Protein AF-A0A9W8B0Y1-F1 (afdb_monomer)

Organism: NCBI:txid2761393

pLDDT: mean 85.47, std 10.48, range [33.88, 96.0]

Foldseek 3Di:
DDDPVVVLQQLAPVDRVVSVVVSVVLVVCCVPPPVVCVVVVDPDPCVSVVSSNFSSQLSVLVNVVVVVDPPVCCVPVNVVVVVVVLVVLLVVLVVCAPHVNLVPHNDSVVSSCVVPPDQLPPDVVSVLVVQLVVLLVCDVSRGDPVLNVDPVSSVVVSNCCSPPPPVVVVVLCVDPVSVVVVVPD

Structure (mmCIF, N/CA/C/O backbone):
data_AF-A0A9W8B0Y1-F1
#
_entry.id   AF-A0A9W8B0Y1-F1
#
loop_
_atom_site.group_PDB
_atom_site.id
_atom_site.type_symbol
_atom_site.label_atom_id
_atom_site.label_alt_id
_atom_site.label_comp_id
_atom_site.label_asym_id
_atom_site.label_entity_id
_atom_site.label_seq_id
_atom_site.pdbx_PDB_ins_code
_atom_site.Cartn_x
_atom_site.Cartn_y
_atom_site.Cartn_z
_atom_site.occupancy
_atom_site.B_iso_or_equiv
_atom_site.auth_seq_id
_atom_site.auth_comp_id
_atom_site.auth_asym_id
_atom_site.auth_atom_id
_atom_site.pdbx_PDB_model_num
ATOM 1 N N . MET A 1 1 ? -1.933 18.068 -30.382 1.00 33.88 1 MET A N 1
ATOM 2 C CA . MET A 1 1 ? -2.019 16.656 -30.822 1.00 33.88 1 MET A CA 1
ATOM 3 C C . MET A 1 1 ? -0.832 15.930 -30.208 1.00 33.88 1 MET A C 1
ATOM 5 O O . MET A 1 1 ? 0.282 16.209 -30.615 1.00 33.88 1 MET A O 1
ATOM 9 N N . VAL A 1 2 ? -1.040 15.114 -29.170 1.00 40.62 2 VAL A N 1
ATOM 10 C CA . VAL A 1 2 ? 0.054 14.418 -28.459 1.00 40.62 2 VAL A CA 1
ATOM 11 C C . VAL A 1 2 ? 0.481 13.188 -29.268 1.00 40.62 2 VAL A C 1
ATOM 13 O O . VAL A 1 2 ? -0.381 12.424 -29.717 1.00 40.62 2 VAL A O 1
ATOM 16 N N . ASN A 1 3 ? 1.786 13.040 -29.503 1.00 38.75 3 ASN A N 1
ATOM 17 C CA . ASN A 1 3 ? 2.378 12.041 -30.391 1.00 38.75 3 ASN A CA 1
ATOM 18 C C . ASN A 1 3 ? 2.145 10.610 -29.849 1.00 38.75 3 ASN A C 1
ATOM 20 O O . ASN A 1 3 ? 2.049 10.384 -28.642 1.00 38.75 3 ASN A O 1
ATOM 24 N N . ARG A 1 4 ? 2.033 9.608 -30.733 1.00 44.56 4 ARG A N 1
ATOM 25 C CA . ARG A 1 4 ? 1.817 8.196 -30.346 1.00 44.56 4 ARG A CA 1
ATOM 26 C C . ARG A 1 4 ? 2.964 7.633 -29.493 1.00 44.56 4 ARG A C 1
ATOM 28 O O . ARG A 1 4 ? 2.717 6.697 -28.733 1.00 44.56 4 ARG A O 1
ATOM 35 N N . SER A 1 5 ? 4.162 8.205 -29.598 1.00 48.69 5 SER A N 1
ATOM 36 C CA . SER A 1 5 ? 5.329 7.866 -28.773 1.00 48.69 5 SER A CA 1
ATOM 37 C C . SER A 1 5 ? 5.175 8.349 -27.323 1.00 48.69 5 SER A C 1
ATOM 39 O O . SER A 1 5 ? 5.415 7.566 -26.408 1.00 48.69 5 SER A O 1
ATOM 41 N N . ASP A 1 6 ? 4.628 9.551 -27.100 1.00 52.66 6 ASP A N 1
ATOM 42 C CA . ASP A 1 6 ? 4.402 10.116 -25.755 1.00 52.66 6 ASP A CA 1
ATOM 43 C C . ASP A 1 6 ? 3.374 9.312 -24.954 1.00 52.66 6 ASP A C 1
ATOM 45 O O . ASP A 1 6 ? 3.502 9.119 -23.747 1.00 52.66 6 ASP A O 1
ATOM 49 N N . ARG A 1 7 ? 2.362 8.748 -25.630 1.00 50.53 7 ARG A N 1
ATOM 50 C CA . ARG A 1 7 ? 1.354 7.904 -24.967 1.00 50.53 7 ARG A CA 1
ATOM 51 C C . ARG A 1 7 ? 1.937 6.635 -24.348 1.00 50.53 7 ARG A C 1
ATOM 53 O O . ARG A 1 7 ? 1.326 6.098 -23.426 1.00 50.53 7 ARG A O 1
ATOM 60 N N . ARG A 1 8 ? 3.082 6.141 -24.837 1.00 50.72 8 ARG A N 1
ATOM 61 C CA . ARG A 1 8 ? 3.755 4.963 -24.265 1.00 50.72 8 ARG A CA 1
ATOM 62 C C . ARG A 1 8 ? 4.508 5.284 -22.976 1.00 50.72 8 ARG A C 1
ATOM 64 O O . ARG A 1 8 ? 4.683 4.356 -22.191 1.00 50.72 8 ARG A O 1
ATOM 71 N N . LEU A 1 9 ? 4.822 6.553 -22.722 1.00 58.38 9 LEU A N 1
ATOM 72 C CA . LEU A 1 9 ? 5.501 7.034 -21.514 1.00 58.38 9 LEU A CA 1
ATOM 73 C C . LEU A 1 9 ? 4.530 7.483 -20.411 1.00 58.38 9 LEU A C 1
ATOM 75 O O . LEU A 1 9 ? 4.938 7.708 -19.278 1.00 58.38 9 LEU A O 1
ATOM 79 N N . LEU A 1 10 ? 3.226 7.577 -20.706 1.00 68.44 10 LEU A N 1
ATOM 80 C CA . LEU A 1 10 ? 2.234 7.919 -19.688 1.00 68.44 10 LEU A CA 1
ATOM 81 C C . LEU A 1 10 ? 2.065 6.769 -18.688 1.00 68.44 10 LEU A C 1
ATOM 83 O O . LEU A 1 10 ? 1.455 5.738 -19.011 1.00 68.44 10 LEU A O 1
ATOM 87 N N . LEU A 1 11 ? 2.582 6.982 -17.480 1.00 79.56 11 LEU A N 1
ATOM 88 C CA . LEU A 1 11 ? 2.389 6.151 -16.294 1.00 79.56 11 LEU A CA 1
ATOM 89 C C . LEU A 1 11 ? 0.899 6.026 -15.942 1.00 79.56 11 LEU A C 1
ATOM 91 O O . LEU A 1 11 ? 0.421 4.924 -15.675 1.00 79.56 11 LEU A O 1
ATOM 95 N N . LEU A 1 12 ? 0.153 7.138 -16.003 1.00 83.88 12 LEU A N 1
ATOM 96 C CA . LEU A 1 12 ? -1.272 7.209 -15.648 1.00 83.88 12 LEU A CA 1
ATOM 97 C C . LEU A 1 12 ? -2.103 7.903 -16.747 1.00 83.88 12 LEU A C 1
ATOM 99 O O . LEU A 1 12 ? -2.326 9.115 -16.690 1.00 83.88 12 LEU A O 1
ATOM 103 N N . PRO A 1 13 ? -2.589 7.153 -17.753 1.00 80.94 13 PRO A N 1
ATOM 104 C CA . PRO A 1 13 ? -3.418 7.672 -18.842 1.00 80.94 13 PRO A CA 1
ATOM 105 C C . PRO A 1 13 ? -4.617 8.539 -18.425 1.00 80.94 13 PRO A C 1
ATOM 107 O O . PRO A 1 13 ? -4.966 9.470 -19.150 1.00 80.94 13 PRO A O 1
ATOM 110 N N . SER A 1 14 ? -5.267 8.249 -17.293 1.00 84.12 14 SER A N 1
ATOM 111 C CA . SER A 1 14 ? -6.427 9.010 -16.809 1.00 84.12 14 SER A CA 1
ATOM 112 C C . SER A 1 14 ? -6.060 10.319 -16.115 1.00 84.12 14 SER A C 1
ATOM 114 O O . SER A 1 14 ? -6.938 11.160 -15.937 1.00 84.12 14 SER A O 1
ATOM 116 N N . ARG A 1 15 ? -4.802 10.504 -15.701 1.00 85.50 15 ARG A N 1
ATOM 117 C CA . ARG A 1 15 ? -4.347 11.693 -14.966 1.00 85.50 15 ARG A CA 1
ATOM 118 C C . ARG A 1 15 ? -3.040 12.212 -15.568 1.00 85.50 15 ARG A C 1
ATOM 120 O O . ARG A 1 15 ? -1.976 11.928 -15.023 1.00 85.50 15 ARG A O 1
ATOM 127 N N . PRO A 1 16 ? -3.103 12.983 -16.670 1.00 83.44 16 PRO A N 1
ATOM 128 C CA . PRO A 1 16 ? -1.908 13.394 -17.404 1.00 83.44 16 PRO A CA 1
ATOM 129 C C . PRO A 1 16 ? -0.954 14.248 -16.560 1.00 83.44 16 PRO A C 1
ATOM 131 O O . PRO A 1 16 ? 0.239 13.980 -16.577 1.00 83.44 16 PRO A O 1
ATOM 134 N N . ALA A 1 17 ? -1.469 15.187 -15.758 1.00 84.75 17 ALA A N 1
ATOM 135 C CA . ALA A 1 17 ? -0.638 16.025 -14.886 1.00 84.75 17 ALA A CA 1
ATOM 136 C C . ALA A 1 17 ? 0.138 15.196 -13.846 1.00 84.75 17 ALA A C 1
ATOM 138 O O . ALA A 1 17 ? 1.343 15.350 -13.695 1.00 84.75 17 ALA A O 1
ATOM 139 N N . LEU A 1 18 ? -0.534 14.246 -13.183 1.00 86.69 18 LEU A N 1
ATOM 140 C CA . LEU A 1 18 ? 0.121 13.342 -12.233 1.00 86.69 18 LEU A CA 1
ATOM 141 C C . LEU A 1 18 ? 1.106 12.400 -12.936 1.00 86.69 18 LEU A C 1
ATOM 143 O O . LEU A 1 18 ? 2.170 12.106 -12.404 1.00 86.69 18 LEU A O 1
ATOM 147 N N . SER A 1 19 ? 0.758 11.925 -14.134 1.00 88.00 19 SE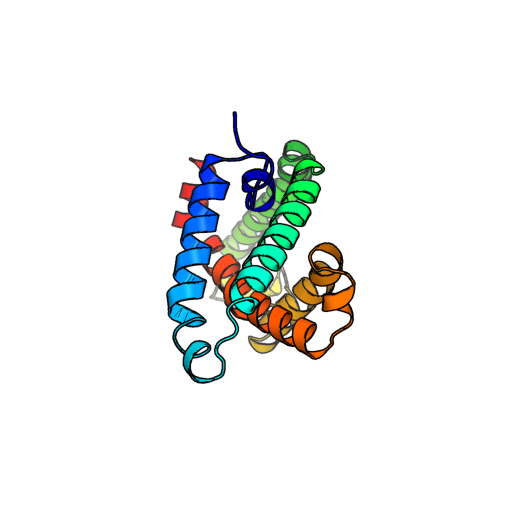R A N 1
ATOM 148 C CA . SER A 1 19 ? 1.638 11.076 -14.934 1.00 88.00 19 SER A CA 1
ATOM 149 C C . SER A 1 19 ? 2.941 11.781 -15.298 1.00 88.00 19 SER A C 1
ATOM 151 O O . SER A 1 19 ? 3.973 11.121 -15.341 1.00 88.00 19 SER A O 1
ATOM 153 N N . GLU A 1 20 ? 2.893 13.081 -15.580 1.00 86.44 20 GLU A N 1
ATOM 154 C CA . GLU A 1 20 ? 4.075 13.888 -15.877 1.00 86.44 20 GLU A CA 1
ATOM 155 C C . GLU A 1 20 ? 4.954 14.053 -14.634 1.00 86.44 20 GLU A C 1
ATOM 157 O O . GLU A 1 20 ? 6.146 13.764 -14.691 1.00 86.44 20 GLU A O 1
ATOM 162 N N . SER A 1 21 ? 4.366 14.411 -13.487 1.00 88.19 21 SER A N 1
ATOM 163 C CA . SER A 1 21 ? 5.116 14.525 -12.229 1.00 88.19 21 SER A CA 1
ATOM 164 C C . SER A 1 21 ? 5.775 13.203 -11.825 1.00 88.19 21 SER A C 1
ATOM 166 O O . SER A 1 21 ? 6.938 13.185 -11.434 1.00 88.19 21 SER A O 1
ATOM 168 N N . LEU A 1 22 ? 5.063 12.080 -11.954 1.00 87.31 22 LEU A N 1
ATOM 169 C CA . LEU A 1 22 ? 5.622 10.762 -11.650 1.00 87.31 22 LEU A CA 1
ATOM 170 C C . LEU A 1 22 ? 6.733 10.359 -12.629 1.00 87.31 22 LEU A C 1
ATOM 172 O O . LEU A 1 22 ? 7.696 9.721 -12.211 1.00 87.31 22 LEU A O 1
ATOM 176 N N . ALA A 1 23 ? 6.620 10.729 -13.909 1.00 87.62 23 ALA A N 1
ATOM 177 C CA . ALA A 1 23 ? 7.667 10.467 -14.892 1.00 87.62 23 ALA A CA 1
ATOM 178 C C . ALA A 1 23 ? 8.940 11.254 -14.554 1.00 87.62 23 ALA A C 1
ATOM 180 O O . ALA A 1 23 ? 10.011 10.661 -14.521 1.00 87.62 23 ALA A O 1
ATOM 181 N N . GLN A 1 24 ? 8.809 12.530 -14.178 1.00 88.50 24 GLN A N 1
ATOM 182 C CA . GLN A 1 24 ? 9.940 13.350 -13.729 1.00 88.50 24 GLN A CA 1
ATOM 183 C C . GLN A 1 24 ? 10.615 12.768 -12.481 1.00 88.50 24 GLN A C 1
ATOM 185 O O . GLN A 1 24 ? 11.839 12.733 -12.398 1.00 88.50 24 GLN A O 1
ATOM 190 N N . VAL A 1 25 ? 9.837 12.277 -11.510 1.00 89.31 25 VAL A N 1
ATOM 191 C CA . VAL A 1 25 ? 10.400 11.597 -10.332 1.00 89.31 25 VAL A CA 1
ATOM 192 C C . VAL A 1 25 ? 11.165 10.340 -10.746 1.00 89.31 25 VAL A C 1
ATOM 194 O O . VAL A 1 25 ? 12.263 10.107 -10.246 1.00 89.31 25 VAL A O 1
ATOM 197 N N . LEU A 1 26 ? 10.622 9.546 -11.671 1.00 88.38 26 LEU A N 1
ATOM 198 C CA . LEU A 1 26 ? 11.290 8.344 -12.163 1.00 88.38 26 LEU A CA 1
ATOM 199 C C . LEU A 1 26 ? 12.581 8.668 -12.931 1.00 88.38 26 LEU A C 1
ATOM 201 O O . LEU A 1 26 ? 13.582 7.980 -12.730 1.00 88.38 26 LEU A O 1
ATOM 205 N N . ASP A 1 27 ? 12.586 9.734 -13.733 1.00 88.25 27 ASP A N 1
ATOM 206 C CA . ASP A 1 27 ? 13.783 10.232 -14.422 1.00 88.25 27 ASP A CA 1
ATOM 207 C C . ASP A 1 27 ? 14.869 10.629 -13.408 1.00 88.25 27 ASP A C 1
ATOM 209 O O . ASP A 1 27 ? 16.031 10.246 -13.552 1.00 88.25 27 ASP A O 1
ATOM 213 N N . LEU A 1 28 ? 14.495 11.358 -12.347 1.00 89.25 28 LEU A N 1
ATOM 214 C CA . LEU A 1 28 ? 15.419 11.767 -11.283 1.00 89.25 28 LEU A CA 1
ATOM 215 C C . LEU A 1 28 ? 15.991 10.558 -10.534 1.00 89.25 28 LEU A C 1
ATOM 217 O O . LEU A 1 28 ? 17.201 10.479 -10.332 1.00 89.25 28 LEU A O 1
ATOM 221 N N . VA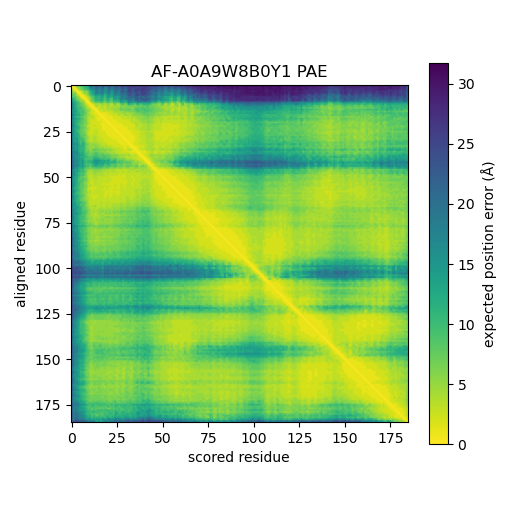L A 1 29 ? 15.143 9.592 -10.171 1.00 87.38 29 VAL A N 1
ATOM 222 C CA . VAL A 1 29 ? 15.579 8.358 -9.501 1.00 87.38 29 VAL A CA 1
ATOM 223 C C . VAL A 1 29 ? 16.531 7.560 -10.394 1.00 87.38 29 VAL A C 1
ATOM 225 O O . VAL A 1 29 ? 17.575 7.111 -9.927 1.00 87.38 29 VAL A O 1
ATOM 228 N N . THR A 1 30 ? 16.212 7.406 -11.678 1.00 86.44 30 THR A N 1
ATOM 229 C CA . THR A 1 30 ? 17.061 6.666 -12.625 1.00 86.44 30 THR A CA 1
ATOM 230 C C . THR A 1 30 ? 18.404 7.372 -12.823 1.00 86.44 30 THR A C 1
ATOM 232 O O . THR A 1 30 ? 19.458 6.735 -12.777 1.00 86.44 30 THR A O 1
ATOM 235 N N . ARG A 1 31 ? 18.403 8.704 -12.937 1.00 87.12 31 ARG A N 1
ATOM 236 C CA . ARG A 1 31 ? 19.634 9.498 -13.025 1.00 87.12 31 ARG A CA 1
ATOM 237 C C . ARG A 1 31 ? 20.518 9.326 -11.788 1.00 87.12 31 ARG A C 1
ATOM 239 O O . ARG A 1 31 ? 21.711 9.078 -11.928 1.00 87.12 31 ARG A O 1
ATOM 246 N N . ASP A 1 32 ? 19.949 9.452 -10.593 1.00 86.88 32 ASP A N 1
ATOM 247 C CA . ASP A 1 32 ? 20.744 9.529 -9.363 1.00 86.88 32 ASP A CA 1
ATOM 248 C C . ASP A 1 32 ? 21.163 8.137 -8.852 1.00 86.88 32 ASP A C 1
ATOM 250 O O . ASP A 1 32 ? 22.275 7.966 -8.346 1.00 86.88 32 ASP A O 1
ATOM 254 N N . PHE A 1 33 ? 20.316 7.117 -9.031 1.00 86.69 33 PHE A N 1
ATOM 255 C CA . PHE A 1 33 ? 20.522 5.780 -8.457 1.00 86.69 33 PHE A CA 1
ATOM 256 C C . PHE A 1 33 ? 20.839 4.678 -9.467 1.00 86.69 33 PHE A C 1
ATOM 258 O O . PHE A 1 33 ? 21.170 3.576 -9.034 1.00 86.69 33 PHE A O 1
ATOM 265 N N . VAL A 1 34 ? 20.727 4.922 -10.775 1.00 86.38 34 VAL A N 1
ATOM 266 C CA . VAL A 1 34 ? 21.065 3.927 -11.811 1.00 86.38 34 VAL A CA 1
ATOM 267 C C . VAL A 1 34 ? 22.250 4.402 -12.634 1.00 86.38 34 VAL A C 1
ATOM 269 O O . VAL A 1 34 ? 23.273 3.721 -12.683 1.00 86.38 34 VAL A O 1
ATOM 272 N N . HIS A 1 35 ? 22.165 5.593 -13.230 1.00 85.44 35 HIS A N 1
ATOM 273 C CA . HIS A 1 35 ? 23.244 6.097 -14.087 1.00 85.44 35 HIS A CA 1
ATOM 274 C C . HIS A 1 35 ? 24.562 6.302 -13.333 1.00 85.44 35 HIS A C 1
ATOM 276 O O . HIS A 1 35 ? 25.620 6.178 -13.940 1.00 85.44 35 HIS A O 1
ATOM 282 N N . SER A 1 36 ? 24.503 6.557 -12.021 1.00 85.38 36 SER A N 1
ATOM 283 C CA . SER A 1 36 ? 25.673 6.768 -11.161 1.00 85.38 36 SER A CA 1
ATOM 284 C C . SER A 1 36 ? 26.629 5.577 -11.064 1.00 85.38 36 SER A C 1
ATOM 286 O O . SER A 1 36 ? 27.775 5.780 -10.684 1.00 85.38 36 SER A O 1
ATOM 288 N N . TRP A 1 37 ? 26.188 4.361 -11.399 1.00 86.25 37 TRP A N 1
ATOM 289 C CA . TRP A 1 37 ? 27.039 3.163 -11.418 1.00 86.25 37 TRP A CA 1
ATOM 290 C C . TRP A 1 37 ? 26.934 2.368 -12.723 1.00 86.25 37 TRP A C 1
ATOM 292 O O . TRP A 1 37 ? 27.845 1.617 -13.060 1.00 86.25 37 TRP A O 1
ATOM 302 N N . TYR A 1 38 ? 25.832 2.496 -13.466 1.00 85.06 38 TYR A N 1
ATOM 303 C CA . TYR A 1 38 ? 25.600 1.699 -14.670 1.00 85.06 38 TYR A CA 1
ATOM 304 C C . TYR A 1 38 ? 26.518 2.108 -15.831 1.00 85.06 38 TYR A C 1
ATOM 306 O O . TYR A 1 38 ? 27.050 1.236 -16.516 1.00 85.06 38 TYR A O 1
ATOM 314 N N . HIS A 1 39 ? 26.790 3.410 -15.981 1.00 82.06 39 HIS A N 1
ATOM 315 C CA . HIS A 1 39 ? 27.733 3.922 -16.984 1.00 82.06 39 HIS A CA 1
ATOM 316 C C . HIS A 1 39 ? 29.167 3.416 -16.781 1.00 82.06 39 HIS A C 1
ATOM 318 O O . HIS A 1 39 ? 29.906 3.278 -17.749 1.00 82.06 39 HIS A O 1
ATOM 324 N N . ASP A 1 40 ? 29.557 3.114 -15.540 1.00 86.19 40 ASP A N 1
ATOM 325 C CA . ASP A 1 40 ? 30.891 2.582 -15.242 1.00 86.19 40 ASP A CA 1
ATOM 326 C C . ASP A 1 40 ? 31.025 1.098 -15.632 1.00 86.19 40 ASP A C 1
ATOM 328 O O . ASP A 1 40 ? 32.137 0.581 -15.752 1.00 86.19 40 ASP A O 1
ATOM 332 N N . LEU A 1 41 ? 29.902 0.394 -15.816 1.00 86.62 41 LEU A N 1
ATOM 333 C CA . LEU A 1 41 ? 29.868 -1.029 -16.160 1.00 86.62 41 LEU A CA 1
ATOM 334 C C . LEU A 1 41 ? 29.706 -1.273 -17.662 1.00 86.62 41 LEU A C 1
ATOM 336 O O . LEU A 1 41 ? 30.232 -2.265 -18.173 1.00 86.62 41 LEU A O 1
ATOM 340 N N . THR A 1 42 ? 28.933 -0.438 -18.359 1.00 86.25 42 THR A N 1
ATOM 341 C CA . THR A 1 42 ? 28.612 -0.642 -19.775 1.00 86.25 42 THR A CA 1
ATOM 342 C C . THR A 1 42 ? 28.225 0.658 -20.487 1.00 86.25 42 THR A C 1
ATOM 344 O O . THR A 1 42 ? 27.685 1.575 -19.876 1.00 86.25 42 THR A O 1
ATOM 347 N N . ASP A 1 43 ? 28.465 0.699 -21.802 1.00 79.69 43 ASP A N 1
ATOM 348 C CA . ASP A 1 43 ? 28.024 1.777 -22.701 1.00 79.69 43 ASP A CA 1
ATOM 349 C C . ASP A 1 43 ? 26.563 1.608 -23.160 1.00 79.69 43 ASP A C 1
ATOM 351 O O . ASP A 1 43 ? 26.038 2.447 -23.892 1.00 79.69 43 ASP A O 1
ATOM 355 N N . ASP A 1 44 ? 25.901 0.515 -22.767 1.00 80.88 44 ASP A N 1
ATOM 356 C CA . ASP A 1 44 ? 24.473 0.324 -23.006 1.00 80.88 44 ASP A CA 1
ATOM 357 C C . ASP A 1 44 ? 23.656 1.358 -22.206 1.00 80.88 44 ASP A C 1
ATOM 359 O O . ASP A 1 44 ? 23.996 1.721 -21.079 1.00 80.88 44 ASP A O 1
ATOM 363 N N . HIS A 1 45 ? 22.584 1.879 -22.798 1.00 73.56 45 HIS A N 1
ATOM 364 C CA . HIS A 1 45 ? 21.672 2.848 -22.178 1.00 73.56 45 HIS A CA 1
ATOM 365 C C . HIS A 1 45 ? 20.233 2.318 -22.108 1.00 73.56 45 HIS A C 1
ATOM 367 O O . HIS A 1 45 ? 19.332 3.019 -21.636 1.00 73.56 45 HIS A O 1
ATOM 373 N N . ASP A 1 46 ? 20.000 1.079 -22.543 1.00 81.62 46 ASP A N 1
ATOM 374 C CA . ASP A 1 46 ? 18.657 0.518 -22.655 1.00 81.62 46 ASP A CA 1
ATOM 375 C C . ASP A 1 46 ? 18.064 0.116 -21.300 1.00 81.62 46 ASP A C 1
ATOM 377 O O . ASP A 1 46 ? 16.844 0.159 -21.132 1.00 81.62 46 ASP A O 1
ATOM 381 N N . PH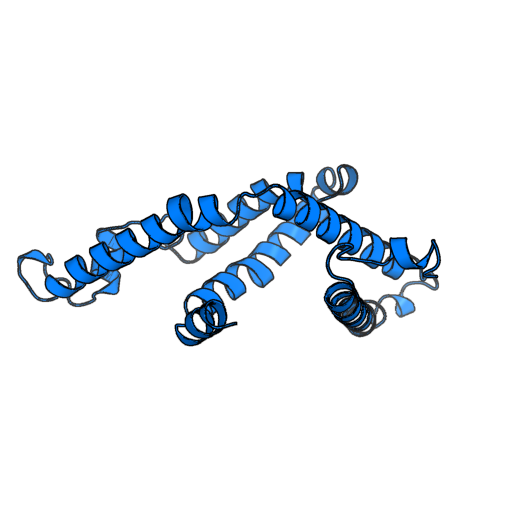E A 1 47 ? 18.890 -0.159 -20.288 1.00 81.25 47 PHE A N 1
ATOM 382 C CA . PHE A 1 47 ? 18.405 -0.536 -18.956 1.00 81.25 47 PHE A CA 1
ATOM 383 C C . PHE A 1 47 ? 17.503 0.529 -18.311 1.00 81.25 47 PHE A C 1
ATOM 385 O O . PHE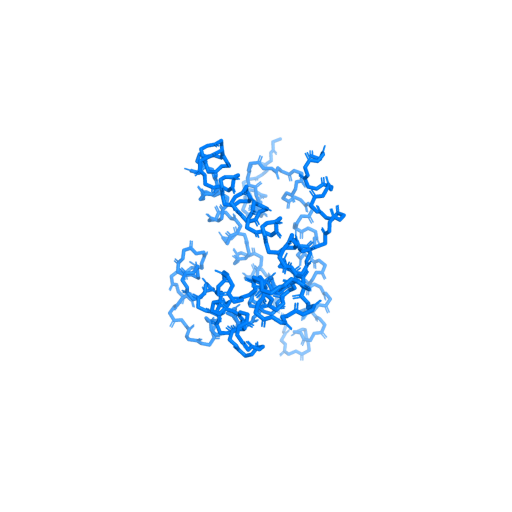 A 1 47 ? 16.476 0.205 -17.711 1.00 81.25 47 PHE A O 1
ATOM 392 N N . ALA A 1 48 ? 17.823 1.815 -18.483 1.00 81.06 48 ALA A N 1
ATOM 393 C CA . ALA A 1 48 ? 16.967 2.905 -18.014 1.00 81.06 48 ALA A CA 1
ATOM 394 C C . ALA A 1 48 ? 15.588 2.873 -18.701 1.00 81.06 48 ALA A C 1
ATOM 396 O O . ALA A 1 48 ? 14.549 2.993 -18.045 1.00 81.06 48 ALA A O 1
ATOM 397 N N . ASN A 1 49 ? 15.559 2.624 -20.013 1.00 82.00 49 ASN A N 1
ATOM 398 C CA . ASN A 1 49 ? 14.314 2.497 -20.771 1.00 82.00 49 ASN A CA 1
ATOM 399 C C . ASN A 1 49 ? 13.484 1.290 -20.304 1.00 82.00 49 ASN A C 1
ATOM 401 O O . ASN A 1 49 ? 12.253 1.381 -20.221 1.00 82.00 49 ASN A O 1
ATOM 405 N N . GLU A 1 50 ? 14.134 0.178 -19.955 1.00 83.31 50 GLU A N 1
ATOM 406 C CA . GLU A 1 50 ? 13.470 -1.005 -19.401 1.00 83.31 50 GLU A CA 1
ATOM 407 C C . GLU A 1 50 ? 12.820 -0.720 -18.041 1.00 83.31 50 GLU A C 1
ATOM 409 O O . GLU A 1 50 ? 11.663 -1.099 -17.827 1.00 83.31 50 GLU A O 1
ATOM 414 N N . ILE A 1 51 ? 13.497 0.022 -17.155 1.00 83.81 51 ILE A N 1
ATOM 415 C CA . ILE A 1 51 ? 12.924 0.471 -15.874 1.00 83.81 51 ILE A CA 1
ATOM 416 C C . ILE A 1 51 ? 11.666 1.313 -16.123 1.00 83.81 51 ILE A C 1
ATOM 418 O O . ILE A 1 51 ? 10.608 1.042 -15.543 1.00 83.81 51 ILE A O 1
ATOM 422 N N . HIS A 1 52 ? 11.739 2.291 -17.029 1.00 84.19 52 HIS A N 1
ATOM 423 C CA . HIS A 1 52 ? 10.592 3.129 -17.386 1.00 84.19 52 HIS A CA 1
ATOM 424 C C . HIS A 1 52 ? 9.418 2.316 -17.936 1.00 84.19 52 HIS A C 1
ATOM 426 O O . HIS A 1 52 ? 8.259 2.552 -17.564 1.00 84.19 52 HIS A O 1
ATOM 432 N N . ALA A 1 53 ? 9.693 1.334 -18.794 1.00 83.38 53 ALA A N 1
ATOM 433 C CA . ALA A 1 53 ? 8.672 0.456 -19.349 1.00 83.38 53 ALA A CA 1
ATOM 434 C C . ALA A 1 53 ? 8.020 -0.420 -18.264 1.00 83.38 53 ALA A C 1
ATOM 436 O O . ALA A 1 53 ? 6.788 -0.543 -18.236 1.00 83.38 53 ALA A O 1
ATOM 437 N N . ALA A 1 54 ? 8.817 -0.975 -17.348 1.00 84.19 54 ALA A N 1
ATOM 438 C CA . ALA A 1 54 ? 8.342 -1.803 -16.244 1.00 84.19 54 ALA A CA 1
ATOM 439 C C . ALA A 1 54 ? 7.454 -1.007 -15.273 1.00 84.19 54 ALA A C 1
ATOM 441 O O . ALA A 1 54 ? 6.331 -1.427 -14.975 1.00 84.19 54 ALA A O 1
ATOM 442 N N . VAL A 1 55 ? 7.894 0.181 -14.844 1.00 85.69 55 VAL A N 1
ATOM 443 C CA . VAL A 1 55 ? 7.103 1.051 -13.954 1.00 85.69 55 VAL A CA 1
ATOM 444 C C . VAL A 1 55 ? 5.820 1.508 -14.649 1.00 85.69 55 VAL A C 1
ATOM 446 O O . VAL A 1 55 ? 4.736 1.408 -14.072 1.00 85.69 55 VAL A O 1
ATOM 449 N N . SER A 1 56 ? 5.896 1.899 -15.925 1.00 86.69 56 SER A N 1
ATOM 450 C CA . SER A 1 56 ? 4.711 2.239 -16.728 1.00 86.69 56 SER A CA 1
ATOM 451 C C . SER A 1 56 ? 3.704 1.098 -16.794 1.00 86.69 56 SER A C 1
ATOM 453 O O . SER A 1 56 ? 2.494 1.320 -16.692 1.00 86.69 56 SER A O 1
ATOM 455 N N . HIS A 1 57 ? 4.180 -0.134 -16.967 1.00 86.75 57 HIS A N 1
ATOM 456 C CA . HIS A 1 57 ? 3.321 -1.309 -16.984 1.00 86.75 57 HIS A CA 1
ATOM 457 C C . HIS A 1 57 ? 2.603 -1.496 -15.643 1.00 86.75 57 HIS A C 1
ATOM 459 O O . HIS A 1 57 ? 1.376 -1.637 -15.614 1.00 86.75 57 HIS A O 1
ATOM 465 N N . VAL A 1 58 ? 3.357 -1.442 -14.545 1.00 87.31 58 VAL A N 1
ATOM 466 C CA . VAL A 1 58 ? 2.838 -1.555 -13.178 1.00 87.31 58 VAL A CA 1
ATOM 467 C C . VAL A 1 58 ? 1.783 -0.480 -12.903 1.00 87.31 58 VAL A C 1
ATOM 469 O O . VAL A 1 58 ? 0.656 -0.816 -12.525 1.00 87.31 58 VAL A O 1
ATOM 472 N N . CYS A 1 59 ? 2.089 0.793 -13.174 1.00 88.75 59 CYS A N 1
ATOM 473 C CA . CYS A 1 59 ? 1.161 1.908 -12.975 1.00 88.75 59 CYS A CA 1
ATOM 474 C C . CYS A 1 59 ? -0.137 1.722 -13.768 1.00 88.75 59 CYS A C 1
ATOM 476 O O . CYS A 1 59 ? -1.224 1.865 -13.209 1.00 88.75 59 CYS A O 1
ATOM 478 N N . ARG A 1 60 ? -0.058 1.309 -15.039 1.00 87.75 60 ARG A N 1
ATOM 479 C CA . ARG A 1 60 ? -1.252 1.056 -15.866 1.00 87.75 60 ARG A CA 1
ATOM 480 C C . ARG A 1 60 ? -2.094 -0.102 -15.354 1.00 87.75 60 ARG A C 1
ATOM 482 O O . ARG A 1 60 ? -3.324 -0.030 -15.411 1.00 87.75 60 ARG A O 1
ATOM 489 N N . ARG A 1 61 ? -1.469 -1.176 -14.862 1.00 88.94 61 ARG A N 1
ATOM 490 C CA . ARG A 1 61 ? -2.204 -2.308 -14.275 1.00 88.94 61 ARG A CA 1
ATOM 491 C C . ARG A 1 61 ? -2.903 -1.908 -12.986 1.00 88.94 61 ARG A C 1
ATOM 493 O O . ARG A 1 61 ? -4.069 -2.263 -12.809 1.00 88.94 61 ARG A O 1
ATOM 500 N N . LEU A 1 62 ? -2.230 -1.145 -12.128 1.00 89.06 62 LEU A N 1
ATOM 501 C CA . LEU A 1 62 ? -2.827 -0.597 -10.913 1.00 89.06 62 LEU A CA 1
ATOM 502 C C . LEU A 1 62 ? -3.984 0.347 -11.245 1.00 89.06 62 LEU A C 1
ATOM 504 O O . LEU A 1 62 ? -5.074 0.176 -10.712 1.00 89.06 62 LEU A O 1
ATOM 508 N N . GLU A 1 63 ? -3.801 1.258 -12.196 1.00 89.69 63 GLU A N 1
ATOM 509 C CA . GLU A 1 63 ? -4.835 2.197 -12.635 1.00 89.69 63 GLU A CA 1
ATOM 510 C C . GLU A 1 63 ? -6.049 1.475 -13.248 1.00 89.69 63 GLU A C 1
ATOM 512 O O . GLU A 1 63 ? -7.201 1.790 -12.946 1.00 89.69 63 GLU A O 1
ATOM 517 N N . ALA A 1 64 ? -5.824 0.460 -14.087 1.00 89.69 64 ALA A N 1
ATOM 518 C CA . ALA A 1 64 ? -6.899 -0.352 -14.652 1.00 89.69 64 ALA A CA 1
ATOM 519 C C . ALA A 1 64 ? -7.688 -1.114 -13.581 1.00 89.69 64 ALA A C 1
ATOM 521 O O . ALA A 1 64 ? -8.900 -1.268 -13.729 1.00 89.69 64 ALA A O 1
ATOM 522 N N . ARG A 1 65 ? -7.029 -1.576 -12.512 1.00 89.75 65 ARG A N 1
ATOM 523 C CA . ARG A 1 65 ? -7.699 -2.211 -11.370 1.00 89.75 65 ARG A CA 1
ATOM 524 C C . ARG A 1 65 ? -8.455 -1.185 -10.533 1.00 89.75 65 ARG A C 1
ATOM 526 O O . ARG A 1 65 ? -9.631 -1.397 -10.276 1.00 89.75 65 ARG A O 1
ATOM 533 N N . ALA A 1 66 ? -7.821 -0.066 -10.198 1.00 89.62 66 ALA A N 1
ATOM 534 C CA . ALA A 1 66 ? -8.412 1.033 -9.438 1.00 89.62 66 ALA A CA 1
ATOM 535 C C . ALA A 1 66 ? -9.700 1.565 -10.085 1.00 89.62 66 ALA A C 1
ATOM 537 O O . ALA A 1 66 ? -10.678 1.828 -9.394 1.00 89.62 66 ALA A O 1
ATOM 538 N N . ARG A 1 67 ? -9.747 1.658 -11.420 1.00 90.06 67 ARG A N 1
ATOM 539 C CA . ARG A 1 67 ? -10.956 2.074 -12.156 1.00 90.06 67 ARG A CA 1
ATOM 540 C C . ARG A 1 67 ? -12.112 1.073 -12.106 1.00 90.06 67 ARG A C 1
ATOM 542 O O . ARG A 1 67 ? -13.231 1.449 -12.426 1.00 90.06 67 ARG A O 1
ATOM 549 N N . ARG A 1 68 ? -11.852 -0.194 -11.777 1.00 92.25 68 ARG A N 1
ATOM 550 C CA . ARG A 1 68 ? -12.887 -1.239 -11.662 1.00 92.25 68 ARG A CA 1
ATOM 551 C C . ARG A 1 68 ? -13.462 -1.345 -10.252 1.00 92.25 68 ARG A C 1
ATOM 553 O O . ARG A 1 68 ? -14.401 -2.106 -10.058 1.00 92.25 68 ARG A O 1
ATOM 560 N N . ILE A 1 69 ? -12.869 -0.648 -9.285 1.00 93.31 69 ILE A N 1
ATOM 561 C CA . ILE A 1 69 ? -13.328 -0.637 -7.900 1.00 93.31 69 ILE A CA 1
ATOM 562 C C . ILE A 1 69 ? -14.486 0.354 -7.791 1.00 93.31 69 ILE A C 1
ATOM 564 O O . ILE A 1 69 ? -14.368 1.502 -8.222 1.00 93.31 69 ILE A O 1
ATOM 568 N N . ASP A 1 70 ? -15.590 -0.096 -7.200 1.00 94.94 70 ASP A N 1
ATOM 569 C CA . ASP A 1 70 ? -16.646 0.789 -6.719 1.00 94.94 70 ASP A CA 1
ATOM 570 C C . ASP A 1 70 ? -16.152 1.462 -5.432 1.00 94.94 70 ASP A C 1
ATOM 572 O O . ASP A 1 70 ? -16.155 0.874 -4.350 1.00 94.94 70 ASP A O 1
ATOM 576 N N . TRP A 1 71 ? -15.610 2.671 -5.582 1.00 93.12 71 TRP A N 1
ATOM 577 C CA . TRP A 1 71 ? -15.018 3.422 -4.476 1.00 93.12 71 TRP A CA 1
ATOM 578 C C . TRP A 1 71 ? -16.036 3.785 -3.390 1.00 93.12 71 TRP A C 1
ATOM 580 O O . TRP A 1 71 ? -15.713 3.569 -2.221 1.00 93.12 71 TRP A O 1
ATOM 590 N N . PRO A 1 72 ? -17.243 4.294 -3.721 1.00 94.12 72 PRO A N 1
ATOM 591 C CA . PRO A 1 72 ? -18.301 4.469 -2.734 1.00 94.12 72 PRO A CA 1
ATOM 592 C C . PRO A 1 72 ? -18.601 3.193 -1.946 1.00 94.12 72 PRO A C 1
ATOM 594 O O . PRO A 1 72 ? -18.598 3.238 -0.717 1.00 94.12 72 PRO A O 1
ATOM 597 N N . ASP A 1 73 ? -18.809 2.058 -2.617 1.00 95.81 73 ASP A N 1
ATOM 598 C CA . ASP A 1 73 ? -19.136 0.808 -1.922 1.00 95.81 73 ASP A CA 1
ATOM 599 C C . ASP A 1 73 ? -17.999 0.342 -1.001 1.00 95.81 73 ASP A C 1
ATOM 601 O O . ASP A 1 73 ? -18.215 0.084 0.187 1.00 95.81 73 ASP A O 1
ATOM 605 N N . LEU A 1 74 ? -16.763 0.340 -1.510 1.00 94.38 74 LEU A N 1
ATOM 606 C CA . LEU A 1 74 ? -15.579 -0.004 -0.723 1.00 94.38 74 LEU A CA 1
ATOM 607 C C . LEU A 1 74 ? -15.439 0.896 0.512 1.00 94.38 74 LEU A C 1
ATOM 609 O O . LEU A 1 74 ? -15.100 0.411 1.592 1.00 94.38 74 LEU A O 1
ATOM 613 N N . LEU A 1 75 ? -15.690 2.199 0.372 1.00 92.69 75 LEU A N 1
ATOM 614 C CA . LEU A 1 75 ? -15.553 3.152 1.467 1.00 92.69 75 LEU A CA 1
ATOM 615 C C . LEU A 1 75 ? -16.665 2.975 2.508 1.00 92.69 75 LEU A C 1
ATOM 617 O O . LEU A 1 75 ? -16.371 2.824 3.694 1.00 92.69 75 LEU A O 1
ATOM 621 N N . PHE A 1 76 ? -17.929 2.976 2.078 1.00 94.38 76 PHE A N 1
ATOM 622 C CA . PHE A 1 76 ? -19.081 2.986 2.982 1.00 94.38 76 PHE A CA 1
ATOM 623 C C . PHE A 1 76 ? -19.400 1.620 3.589 1.00 94.38 76 PHE A C 1
ATOM 625 O O . PHE A 1 76 ? -19.793 1.566 4.755 1.00 94.38 76 PHE A O 1
ATOM 632 N N . HIS A 1 77 ? -19.209 0.531 2.845 1.00 95.50 77 HIS A N 1
ATOM 633 C CA . HIS A 1 77 ? -19.520 -0.823 3.314 1.00 95.50 77 HIS A CA 1
ATOM 634 C C . HIS A 1 77 ? -18.276 -1.638 3.691 1.00 95.50 77 HIS A C 1
ATOM 636 O O . HIS A 1 77 ? -18.404 -2.632 4.403 1.00 95.50 77 HIS A O 1
ATOM 642 N N . GLY A 1 78 ? -17.079 -1.218 3.268 1.00 93.94 78 GLY A N 1
ATOM 643 C CA . GLY A 1 78 ? -15.815 -1.865 3.626 1.00 93.94 78 GLY A CA 1
ATOM 644 C C . GLY A 1 78 ? -15.046 -1.121 4.717 1.00 93.94 78 GLY A C 1
ATOM 645 O O . GLY A 1 78 ? -14.944 -1.590 5.848 1.00 93.94 78 GLY A O 1
ATOM 646 N N . VAL A 1 79 ? -14.490 0.045 4.381 1.00 91.94 79 VAL A N 1
ATOM 647 C CA . VAL A 1 79 ? -13.514 0.755 5.227 1.00 91.94 79 VAL A CA 1
ATOM 648 C C . VAL A 1 79 ? -14.162 1.390 6.460 1.00 91.94 79 VAL A C 1
ATOM 650 O O . VAL A 1 79 ? -13.723 1.138 7.582 1.00 91.94 79 VAL A O 1
ATOM 653 N N . LEU A 1 80 ? -15.215 2.195 6.285 1.00 92.75 80 LEU A N 1
ATOM 654 C CA . LEU A 1 80 ? -15.841 2.931 7.391 1.00 92.75 80 LEU A CA 1
ATOM 655 C C . LEU A 1 80 ? -16.402 2.024 8.500 1.00 92.75 80 LEU A C 1
ATOM 657 O O . LEU A 1 80 ? -16.217 2.363 9.671 1.00 92.75 80 LEU A O 1
ATOM 661 N N . PRO A 1 81 ? -17.040 0.874 8.206 1.00 96.00 81 PRO A N 1
ATOM 662 C CA . PRO A 1 81 ? -17.473 -0.056 9.245 1.00 96.00 81 PRO A CA 1
ATOM 663 C C . PRO A 1 81 ? -16.311 -0.609 10.074 1.00 96.00 81 PRO A C 1
ATOM 665 O O . PRO A 1 81 ? -16.436 -0.691 11.294 1.00 96.00 81 PRO A O 1
ATOM 668 N N . VAL A 1 82 ? -15.178 -0.931 9.439 1.00 93.69 82 VAL A N 1
ATOM 669 C CA . VAL A 1 82 ? -13.975 -1.420 10.134 1.00 93.69 82 VAL A CA 1
ATOM 670 C C . VAL A 1 82 ? -13.391 -0.331 11.032 1.00 93.69 82 VAL A C 1
ATOM 672 O O . VAL A 1 82 ? -13.124 -0.591 12.202 1.00 93.69 82 VAL A O 1
ATOM 675 N N . VAL A 1 83 ? -13.263 0.902 10.529 1.00 91.19 83 VAL A N 1
ATOM 676 C CA . VAL A 1 83 ? -12.785 2.046 11.328 1.00 91.19 83 VAL A CA 1
ATOM 677 C C . VAL A 1 83 ? -13.721 2.319 12.505 1.00 91.19 83 VAL A C 1
ATOM 679 O O . VAL A 1 83 ? -13.269 2.503 13.633 1.00 91.19 83 VAL A O 1
ATOM 682 N N . LYS A 1 84 ? -15.038 2.297 12.275 1.00 93.81 84 LYS A N 1
ATOM 683 C CA . LYS A 1 84 ? -16.034 2.477 13.334 1.00 93.81 84 LYS A CA 1
ATOM 684 C C . LYS A 1 84 ? -15.917 1.394 14.406 1.00 93.81 84 LYS A C 1
ATOM 686 O O . LYS A 1 84 ? -15.928 1.734 15.585 1.00 93.81 84 LYS A O 1
ATOM 691 N N . ALA A 1 85 ? -15.811 0.125 14.011 1.00 94.00 85 ALA A N 1
ATOM 692 C CA . ALA A 1 85 ? -15.641 -0.983 14.946 1.00 94.00 85 ALA A CA 1
ATOM 693 C C . ALA A 1 85 ? -14.347 -0.822 15.758 1.00 94.00 85 ALA A C 1
ATOM 695 O O . ALA A 1 85 ? -14.385 -0.885 16.982 1.00 94.00 85 ALA A O 1
ATOM 696 N N . HIS A 1 86 ? -13.237 -0.490 15.095 1.00 91.69 86 HIS A N 1
ATOM 697 C CA . HIS A 1 86 ? -11.956 -0.227 15.748 1.00 91.69 86 HIS A CA 1
ATOM 698 C C . HIS A 1 86 ? -12.055 0.890 16.802 1.00 91.69 86 HIS A C 1
ATOM 700 O O . HIS A 1 86 ? -11.621 0.708 17.937 1.00 91.69 86 HIS A O 1
ATOM 706 N N . LEU A 1 87 ? -12.687 2.022 16.468 1.00 91.94 87 LEU A N 1
ATOM 707 C CA . LEU A 1 87 ? -12.891 3.132 17.408 1.00 91.94 87 LEU A CA 1
ATOM 708 C C . LEU A 1 87 ? -13.795 2.743 18.586 1.00 91.94 87 LEU A C 1
ATOM 710 O O . LEU A 1 87 ? -13.522 3.114 19.727 1.00 91.94 87 LEU A O 1
ATOM 714 N N . GLN A 1 88 ? -14.867 1.989 18.327 1.00 94.81 88 GLN A N 1
ATOM 715 C CA . GLN A 1 88 ? -15.761 1.497 19.377 1.00 94.81 88 GLN A CA 1
ATOM 716 C C . GLN A 1 88 ? -15.028 0.563 20.342 1.00 94.81 88 GLN A C 1
ATOM 718 O O . GLN A 1 88 ? -15.172 0.709 21.557 1.00 94.81 88 GLN A O 1
ATOM 723 N N . ASP A 1 89 ? -14.221 -0.351 19.813 1.00 93.44 89 ASP A N 1
ATOM 724 C CA . ASP A 1 89 ? -13.420 -1.285 20.597 1.00 93.44 89 ASP A CA 1
ATOM 725 C C . ASP A 1 89 ? -12.359 -0.545 21.418 1.00 93.44 89 ASP A C 1
ATOM 727 O O . ASP A 1 89 ? -12.205 -0.801 22.614 1.00 93.44 89 ASP A O 1
ATOM 731 N N . TYR A 1 90 ? -11.692 0.446 20.820 1.00 91.62 90 TYR A N 1
ATOM 732 C CA . TYR A 1 90 ? -10.706 1.273 21.513 1.00 91.62 90 TYR A CA 1
ATOM 733 C C . TYR A 1 90 ? -11.344 2.072 22.658 1.00 91.62 90 TYR A C 1
ATOM 735 O O . TYR A 1 90 ? -10.814 2.101 23.771 1.00 91.62 90 TYR A O 1
ATOM 743 N N . HIS A 1 91 ? -12.529 2.652 22.44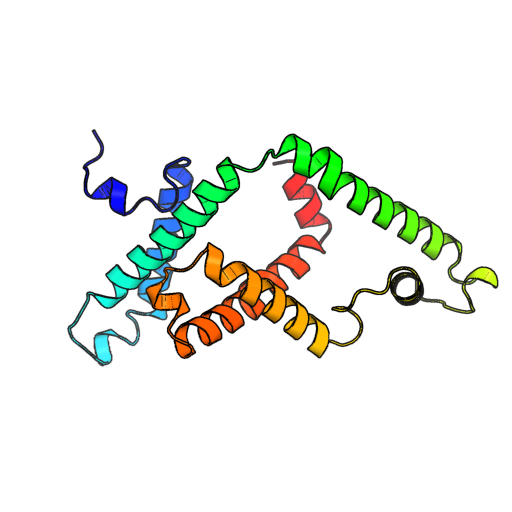4 1.00 92.44 91 HIS A N 1
ATOM 744 C CA . HIS A 1 91 ? -13.291 3.338 23.496 1.00 92.44 91 HIS A CA 1
ATOM 745 C C . HIS A 1 91 ? -13.704 2.391 24.635 1.00 92.44 91 HIS A C 1
ATOM 747 O O . HIS A 1 91 ? -13.643 2.758 25.809 1.00 92.44 91 HIS A O 1
ATOM 753 N N . GLN A 1 92 ? -14.112 1.159 24.319 1.00 91.69 92 GLN A N 1
ATOM 754 C CA . GLN A 1 92 ? -14.442 0.163 25.343 1.00 91.69 92 GLN A CA 1
ATOM 755 C C . GLN A 1 92 ? -13.220 -0.260 26.160 1.00 91.69 92 GLN A C 1
ATOM 757 O O . GLN A 1 92 ? -13.333 -0.454 27.371 1.00 91.69 92 GLN A O 1
ATOM 762 N N . VAL A 1 93 ? -12.075 -0.435 25.503 1.00 92.19 93 VAL A N 1
ATOM 763 C CA . VAL A 1 93 ? -10.811 -0.805 26.143 1.00 92.19 93 VAL A CA 1
ATOM 764 C C . VAL A 1 93 ? -10.339 0.313 27.062 1.00 92.19 93 VAL A C 1
ATOM 766 O O . VAL A 1 93 ? -10.143 0.071 28.249 1.00 92.19 93 VAL A O 1
ATOM 769 N N . THR A 1 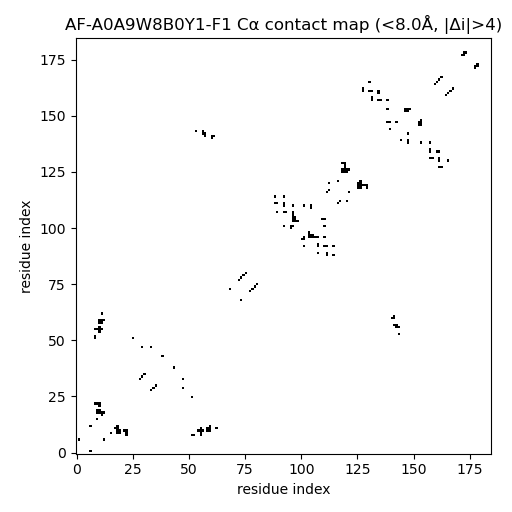94 ? -10.239 1.539 26.551 1.00 90.31 94 THR A N 1
ATOM 770 C CA . THR A 1 94 ? -9.816 2.723 27.322 1.00 90.31 94 THR A CA 1
ATOM 771 C C . THR A 1 94 ? -10.695 2.984 28.544 1.00 90.31 94 THR A C 1
ATOM 773 O O . THR A 1 94 ? -10.165 3.302 29.605 1.00 90.31 94 THR A O 1
ATOM 776 N N . ALA A 1 95 ? -12.009 2.755 28.456 1.00 90.44 95 ALA A N 1
ATOM 777 C CA . ALA A 1 95 ? -12.909 2.854 29.609 1.00 90.44 95 ALA A CA 1
ATOM 778 C C . ALA A 1 95 ? -12.657 1.787 30.697 1.00 90.44 95 ALA A C 1
ATOM 780 O O . ALA A 1 95 ? -13.065 1.972 31.844 1.00 90.44 95 ALA A O 1
ATOM 781 N N . LYS A 1 96 ? -12.015 0.663 30.350 1.00 89.00 96 LYS A N 1
ATOM 782 C CA . LYS A 1 96 ? -11.707 -0.452 31.263 1.00 89.00 96 LYS A CA 1
ATOM 783 C C . LYS A 1 96 ? -10.277 -0.411 31.806 1.00 89.00 96 LYS A C 1
ATOM 785 O O . LYS A 1 96 ? -10.002 -1.113 32.783 1.00 89.00 96 LYS A O 1
ATOM 790 N N . VAL A 1 97 ? -9.375 0.374 31.213 1.00 90.06 97 VAL A N 1
ATOM 791 C CA . VAL A 1 97 ? -7.985 0.512 31.680 1.00 90.06 97 VAL A CA 1
ATOM 792 C C . VAL A 1 97 ? -7.970 0.974 33.140 1.00 90.06 97 VAL A C 1
ATOM 794 O O . VAL A 1 97 ? -8.676 1.905 33.515 1.00 90.06 97 VAL A O 1
ATOM 797 N N . GLY A 1 98 ? -7.183 0.302 3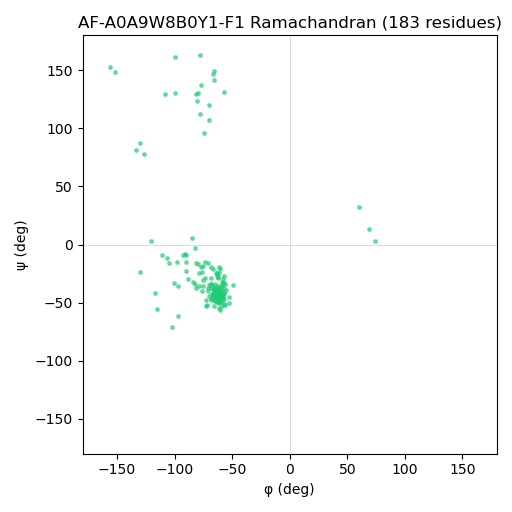3.985 1.00 81.75 98 GLY A N 1
ATOM 798 C CA . GLY A 1 98 ? -7.090 0.623 35.416 1.00 81.75 98 GLY A CA 1
ATOM 799 C C . GLY A 1 98 ? -8.296 0.209 36.270 1.00 81.75 98 GLY A C 1
ATOM 800 O O . GLY A 1 98 ? -8.293 0.467 37.471 1.00 81.75 98 GLY A O 1
ATOM 801 N N . THR A 1 99 ? -9.299 -0.454 35.688 1.00 85.44 99 THR A N 1
ATOM 802 C CA . THR A 1 99 ? -10.411 -1.073 36.428 1.00 85.44 99 THR A CA 1
ATOM 803 C C . THR A 1 99 ? -10.186 -2.577 36.603 1.00 85.44 99 THR A C 1
ATOM 805 O O . THR A 1 99 ? -9.444 -3.193 35.832 1.00 85.44 99 THR A O 1
ATOM 808 N N . ASP A 1 100 ? -10.888 -3.206 37.550 1.00 80.00 100 ASP A N 1
ATOM 809 C CA . ASP A 1 100 ? -10.853 -4.668 37.742 1.00 80.00 100 ASP A CA 1
ATOM 810 C C . ASP A 1 100 ? -11.288 -5.436 36.477 1.00 80.00 100 ASP A C 1
ATOM 812 O O . ASP A 1 100 ? -10.787 -6.523 36.186 1.00 80.00 100 ASP A O 1
ATOM 816 N N . TYR A 1 101 ? -12.162 -4.834 35.661 1.00 77.25 101 TYR A N 1
ATOM 817 C CA . TYR A 1 101 ? -12.613 -5.382 34.377 1.00 77.25 101 TYR A CA 1
ATOM 818 C C . TYR A 1 101 ? -11.552 -5.311 33.268 1.00 77.25 101 TYR A C 1
ATOM 820 O O . TYR A 1 101 ? -11.695 -5.977 32.243 1.00 77.25 101 TYR A O 1
ATOM 828 N N . GLY A 1 102 ? -10.494 -4.517 33.457 1.00 75.38 102 GLY A N 1
ATOM 829 C CA . GLY A 1 102 ? -9.343 -4.418 32.557 1.00 75.38 102 GLY A CA 1
ATOM 830 C C . GLY A 1 102 ? -8.267 -5.477 32.811 1.00 75.38 102 GLY A C 1
ATOM 831 O O . GLY A 1 102 ? -7.192 -5.407 32.217 1.00 75.38 102 GLY A O 1
ATOM 832 N N . GLY A 1 103 ? -8.506 -6.435 33.718 1.00 75.69 103 GLY A N 1
ATOM 833 C CA . GLY A 1 103 ? -7.544 -7.498 34.028 1.00 75.69 103 GLY A CA 1
ATOM 834 C C . GLY A 1 103 ? -6.210 -6.964 34.564 1.00 75.69 103 GLY A C 1
ATOM 835 O O . GLY A 1 103 ? -5.154 -7.521 34.256 1.00 75.69 103 GLY A O 1
ATOM 836 N N . GLY A 1 104 ? -6.255 -5.843 35.293 1.00 72.00 104 GLY A N 1
ATOM 837 C CA . GLY A 1 104 ? -5.080 -5.194 35.879 1.00 72.00 104 GLY A CA 1
ATOM 838 C C . GLY A 1 104 ? -4.119 -4.557 34.870 1.00 72.00 104 GLY A C 1
ATOM 839 O O . GLY A 1 104 ? -2.992 -4.243 35.238 1.00 72.00 104 GLY A O 1
ATOM 840 N N . GLN A 1 105 ? -4.517 -4.383 33.603 1.00 77.06 105 GLN A N 1
ATOM 841 C CA . GLN A 1 105 ? -3.696 -3.665 32.625 1.00 77.06 105 GLN A CA 1
ATOM 842 C C . GLN A 1 105 ? -3.792 -2.148 32.838 1.00 77.06 105 GLN A C 1
ATOM 844 O O . GLN A 1 105 ? -4.877 -1.595 33.046 1.00 77.06 105 GLN A O 1
ATOM 849 N N . HIS A 1 106 ? -2.642 -1.479 32.755 1.00 77.06 106 HIS A N 1
ATOM 850 C CA . HIS A 1 106 ? -2.530 -0.021 32.879 1.00 77.06 106 HIS A CA 1
ATOM 851 C C . HIS A 1 106 ? -2.249 0.679 31.543 1.00 77.06 106 HIS A C 1
ATOM 853 O O . HIS A 1 106 ? -2.382 1.896 31.465 1.00 77.06 106 HIS A O 1
ATOM 859 N N . SER A 1 107 ? -1.906 -0.078 30.496 1.00 86.25 107 SER A N 1
ATOM 860 C CA . SER A 1 107 ? -1.739 0.431 29.134 1.00 86.25 107 SER A CA 1
ATOM 861 C C . SER A 1 107 ? -2.984 0.136 28.300 1.00 86.25 107 SER A C 1
ATOM 863 O O . SER A 1 107 ? -3.473 -0.998 28.280 1.00 86.25 107 SER A O 1
ATOM 865 N N . ALA A 1 108 ? -3.495 1.158 27.611 1.00 86.00 108 ALA A N 1
ATOM 866 C CA . ALA A 1 108 ? -4.596 1.003 26.664 1.00 86.00 108 ALA A CA 1
ATOM 867 C C . ALA A 1 108 ? -4.193 0.127 25.473 1.00 86.00 108 ALA A C 1
ATOM 869 O O . ALA A 1 108 ? -4.998 -0.685 25.025 1.00 86.00 108 ALA A O 1
ATOM 870 N N . ASP A 1 109 ? -2.944 0.236 25.021 1.00 86.50 109 ASP A N 1
ATOM 871 C CA . ASP A 1 109 ? -2.450 -0.458 23.832 1.00 86.50 109 ASP A CA 1
ATOM 872 C C . ASP A 1 109 ? -2.341 -1.969 24.074 1.00 86.50 109 ASP A C 1
ATOM 874 O O . ASP A 1 109 ? -2.827 -2.768 23.274 1.00 86.50 109 ASP A O 1
ATOM 878 N N . ASP A 1 110 ? -1.807 -2.373 25.232 1.00 86.50 110 ASP A N 1
ATOM 879 C CA . ASP A 1 110 ? -1.687 -3.790 25.606 1.00 86.50 110 ASP A CA 1
ATOM 880 C C . ASP A 1 110 ? -3.063 -4.445 25.783 1.00 86.50 110 ASP A C 1
ATOM 882 O O . ASP A 1 110 ? -3.291 -5.595 25.388 1.00 86.50 110 ASP A O 1
ATOM 886 N N . LEU A 1 111 ? -4.005 -3.709 26.383 1.00 89.44 111 LEU A N 1
ATOM 887 C CA . LEU A 1 111 ? -5.372 -4.185 26.561 1.00 89.44 111 LEU A CA 1
ATOM 888 C C . LEU A 1 111 ? -6.114 -4.247 25.217 1.00 89.44 111 LEU A C 1
ATOM 890 O O . LEU A 1 111 ? -6.890 -5.180 24.999 1.00 89.44 111 LEU A O 1
ATOM 894 N N . PHE A 1 112 ? -5.838 -3.313 24.303 1.00 90.50 112 PHE A N 1
ATOM 895 C CA . PHE A 1 112 ? -6.414 -3.300 22.962 1.00 90.50 112 PHE A CA 1
ATOM 896 C C . PHE A 1 112 ? -5.900 -4.464 22.117 1.00 90.50 112 PHE A C 1
ATOM 898 O O . PHE A 1 112 ? -6.712 -5.182 21.538 1.00 90.50 112 PHE A O 1
ATOM 905 N N . HIS A 1 113 ? -4.590 -4.730 22.117 1.00 88.81 113 HIS A N 1
ATOM 906 C CA . HIS A 1 113 ? -4.006 -5.870 21.395 1.00 88.81 113 HIS A CA 1
ATOM 907 C C . HIS A 1 113 ? -4.565 -7.214 21.881 1.00 88.81 113 HIS A C 1
ATOM 909 O O . HIS A 1 113 ? -4.814 -8.120 21.089 1.00 88.81 113 HIS A O 1
ATOM 915 N N . ARG A 1 114 ? -4.843 -7.351 23.183 1.00 85.88 114 ARG A N 1
ATOM 916 C CA . ARG A 1 114 ? -5.525 -8.542 23.722 1.00 85.88 114 ARG A CA 1
ATOM 917 C C . ARG A 1 114 ? -6.981 -8.659 23.280 1.00 85.88 114 ARG A C 1
ATOM 919 O O . ARG A 1 114 ? -7.476 -9.776 23.140 1.00 85.88 114 ARG A O 1
ATOM 926 N N . PHE A 1 115 ? -7.670 -7.533 23.120 1.00 87.69 115 PHE A N 1
ATOM 927 C CA . PHE A 1 115 ? -9.066 -7.496 22.692 1.00 87.69 115 PHE A CA 1
ATOM 928 C C . PHE A 1 115 ? -9.207 -7.758 21.183 1.00 87.69 115 PHE A C 1
ATOM 930 O O . PHE A 1 115 ? -10.098 -8.498 20.773 1.00 87.69 115 PHE A O 1
ATOM 937 N N . GLN A 1 116 ? -8.296 -7.207 20.377 1.00 88.94 116 GLN A N 1
ATOM 938 C CA . GLN A 1 116 ? -8.228 -7.340 18.920 1.00 88.94 116 GLN A CA 1
ATOM 939 C C . GLN A 1 116 ? -6.829 -7.822 18.490 1.00 88.94 116 GLN A C 1
ATOM 941 O O . GLN A 1 116 ? -6.012 -7.024 18.023 1.00 88.94 116 GLN A O 1
ATOM 946 N N . PRO A 1 117 ? -6.528 -9.126 18.634 1.00 89.56 117 PRO A N 1
ATOM 947 C CA . PRO A 1 117 ? -5.211 -9.653 18.297 1.00 89.56 117 PRO A CA 1
ATOM 948 C C . PRO A 1 117 ? -4.988 -9.633 16.783 1.00 89.56 117 PRO A C 1
ATOM 950 O O . PRO A 1 117 ? -5.707 -10.286 16.022 1.00 89.56 117 PRO A O 1
ATOM 953 N N . HIS A 1 118 ? -3.955 -8.913 16.339 1.00 88.69 118 HIS A N 1
ATOM 954 C CA . HIS A 1 118 ? -3.561 -8.870 14.932 1.00 88.69 118 HIS A CA 1
ATOM 955 C C . HIS A 1 118 ? -2.247 -9.641 14.693 1.00 88.69 118 HIS A C 1
ATOM 957 O O . HIS A 1 118 ? -1.245 -9.328 15.337 1.00 88.69 118 HIS A O 1
ATOM 963 N N . PRO A 1 119 ? -2.174 -10.569 13.710 1.00 87.81 119 PRO A N 1
ATOM 964 C CA . PRO A 1 119 ? -0.991 -11.412 13.482 1.00 87.81 119 PRO A CA 1
ATOM 965 C C . PRO A 1 119 ? 0.316 -10.646 13.239 1.00 87.81 119 PRO A C 1
ATOM 967 O O . PRO A 1 119 ? 1.399 -11.174 13.480 1.00 87.81 119 PRO A O 1
ATOM 970 N N . ALA A 1 120 ? 0.227 -9.419 12.720 1.00 88.81 120 ALA A N 1
ATOM 971 C CA . ALA A 1 120 ? 1.390 -8.560 12.493 1.00 88.81 120 ALA A CA 1
ATOM 972 C C . ALA A 1 120 ? 1.964 -7.967 13.792 1.00 88.81 120 ALA A C 1
ATOM 974 O O . ALA A 1 120 ? 3.163 -7.724 13.851 1.00 88.81 120 ALA A O 1
ATOM 975 N N . LEU A 1 121 ? 1.132 -7.757 14.817 1.00 85.50 121 LEU A N 1
ATOM 976 C CA . LEU A 1 121 ? 1.492 -7.007 16.025 1.00 85.50 121 LEU A CA 1
ATOM 977 C C . LEU A 1 121 ? 2.060 -7.889 17.146 1.00 85.50 121 LEU A C 1
ATOM 979 O O . LEU A 1 121 ? 2.594 -7.370 18.117 1.00 85.50 121 LEU A O 1
ATOM 983 N N . ASP A 1 122 ? 2.012 -9.217 17.004 1.00 81.94 122 ASP A N 1
ATOM 984 C CA . ASP A 1 122 ? 2.528 -10.128 18.033 1.00 81.94 122 ASP A CA 1
ATOM 985 C C . ASP A 1 122 ? 4.047 -10.011 18.238 1.00 81.94 122 ASP A C 1
ATOM 987 O O . ASP A 1 122 ? 4.534 -10.128 19.358 1.00 81.94 122 ASP A O 1
ATOM 991 N N . MET A 1 123 ? 4.810 -9.824 17.156 1.00 83.38 123 MET A N 1
ATOM 992 C CA . MET A 1 123 ? 6.272 -9.691 17.181 1.00 83.38 123 MET A CA 1
ATOM 993 C C . MET A 1 123 ? 6.737 -8.829 15.997 1.00 83.38 123 MET A C 1
ATOM 995 O O . MET A 1 123 ? 6.195 -8.992 14.902 1.00 83.38 123 MET A O 1
ATOM 999 N N . PRO A 1 124 ? 7.830 -8.049 16.115 1.00 77.75 124 PRO A N 1
ATOM 1000 C CA . PRO A 1 124 ? 8.345 -7.233 15.002 1.00 77.75 124 PRO A CA 1
ATOM 1001 C C . PRO A 1 124 ? 8.673 -8.042 13.732 1.00 77.75 124 PRO A C 1
ATOM 1003 O O . PRO A 1 124 ? 8.499 -7.601 12.595 1.00 77.75 124 PRO A O 1
ATOM 1006 N N . LEU A 1 125 ? 9.122 -9.290 13.904 1.00 86.56 125 LEU A N 1
ATOM 1007 C CA . LEU A 1 125 ? 9.371 -10.205 12.786 1.00 86.56 125 LEU A CA 1
ATOM 1008 C C . LEU A 1 125 ? 8.078 -10.646 12.081 1.00 86.56 125 LEU A C 1
ATOM 1010 O O . LEU A 1 125 ? 8.111 -10.951 10.885 1.00 86.56 125 LEU A O 1
ATOM 1014 N N . ASN A 1 126 ? 6.956 -10.699 12.800 1.00 90.88 126 ASN A N 1
ATOM 1015 C CA . ASN A 1 126 ? 5.670 -11.112 12.250 1.00 90.88 126 ASN A CA 1
ATOM 1016 C C . ASN A 1 126 ? 5.060 -10.022 11.377 1.00 90.88 126 ASN A C 1
ATOM 1018 O O . ASN A 1 126 ? 4.511 -10.353 10.330 1.00 90.88 126 ASN A O 1
ATOM 1022 N N . GLU A 1 127 ? 5.246 -8.752 11.724 1.00 90.56 127 GLU A N 1
ATOM 1023 C CA . GLU A 1 127 ? 4.860 -7.629 10.872 1.00 90.56 127 GLU A CA 1
ATOM 1024 C C . GLU A 1 127 ? 5.517 -7.723 9.490 1.00 90.56 127 GLU A C 1
ATOM 1026 O O . GLU A 1 127 ? 4.848 -7.760 8.455 1.00 90.56 127 GLU A O 1
ATOM 1031 N N . THR A 1 128 ? 6.842 -7.884 9.461 1.00 92.88 128 THR A N 1
ATOM 1032 C CA . THR A 1 128 ? 7.572 -8.012 8.192 1.00 92.88 128 THR A CA 1
ATOM 1033 C C . THR A 1 128 ? 7.115 -9.252 7.410 1.00 92.88 128 THR A C 1
ATOM 1035 O O . THR A 1 128 ? 6.983 -9.210 6.186 1.00 92.88 128 THR A O 1
ATOM 1038 N N . ARG A 1 129 ? 6.829 -10.374 8.087 1.00 94.12 129 ARG A N 1
ATOM 1039 C CA . ARG A 1 129 ? 6.274 -11.580 7.440 1.00 94.12 129 ARG A CA 1
ATOM 1040 C C . ARG A 1 129 ? 4.871 -11.349 6.883 1.00 94.12 129 ARG A C 1
ATOM 1042 O O . ARG A 1 129 ? 4.565 -11.858 5.805 1.00 94.12 129 ARG A O 1
ATOM 1049 N N . TYR A 1 130 ? 4.042 -10.595 7.594 1.00 94.31 130 TYR A N 1
ATOM 1050 C CA . TYR A 1 130 ? 2.696 -10.238 7.170 1.00 94.31 130 TYR A CA 1
ATOM 1051 C C . TYR A 1 130 ? 2.740 -9.401 5.886 1.00 94.31 130 TYR A C 1
ATOM 1053 O O . TYR A 1 130 ? 2.132 -9.786 4.886 1.00 94.31 130 TYR A O 1
ATOM 1061 N N . PHE A 1 131 ? 3.564 -8.352 5.849 1.00 94.69 131 PHE A N 1
ATOM 1062 C CA . PHE A 1 131 ? 3.759 -7.535 4.646 1.00 94.69 131 PHE A CA 1
ATOM 1063 C C . PHE A 1 131 ? 4.381 -8.305 3.478 1.00 94.69 131 PHE A C 1
ATOM 1065 O O . PHE A 1 131 ? 3.943 -8.138 2.335 1.00 94.69 131 PHE A O 1
ATOM 1072 N N . ARG A 1 132 ? 5.334 -9.212 3.735 1.00 95.25 132 ARG A N 1
ATOM 1073 C CA . ARG A 1 132 ? 5.859 -10.115 2.694 1.00 95.25 132 ARG A CA 1
ATOM 1074 C C . ARG A 1 132 ? 4.747 -10.956 2.082 1.00 95.25 132 ARG A C 1
ATOM 1076 O O . ARG A 1 132 ? 4.669 -11.050 0.861 1.00 95.25 132 ARG A O 1
ATOM 1083 N N . ARG A 1 133 ? 3.866 -11.523 2.912 1.00 95.19 133 ARG A N 1
ATOM 1084 C CA . ARG A 1 133 ? 2.736 -12.341 2.455 1.00 95.19 133 ARG A CA 1
ATOM 1085 C C . ARG A 1 133 ? 1.729 -11.527 1.642 1.00 95.19 133 ARG A C 1
ATOM 1087 O O . ARG A 1 133 ? 1.291 -12.005 0.599 1.00 95.19 133 ARG A O 1
ATOM 1094 N N . LEU A 1 134 ? 1.391 -10.314 2.084 1.00 93.88 134 LEU A N 1
ATOM 1095 C CA . LEU A 1 134 ? 0.530 -9.402 1.319 1.00 93.88 134 LEU A CA 1
ATOM 1096 C C . LEU A 1 134 ? 1.147 -9.066 -0.040 1.00 93.88 134 LEU A C 1
ATOM 1098 O O . LEU A 1 134 ? 0.477 -9.119 -1.069 1.00 93.88 134 LEU A O 1
ATOM 1102 N N . THR A 1 135 ? 2.446 -8.782 -0.051 1.00 93.94 135 THR A N 1
ATOM 1103 C CA . THR A 1 135 ? 3.176 -8.486 -1.282 1.00 93.94 135 THR A CA 1
ATOM 1104 C C . THR A 1 135 ? 3.202 -9.691 -2.216 1.00 93.94 135 THR A C 1
ATOM 1106 O O . THR A 1 135 ? 2.862 -9.547 -3.384 1.00 93.94 135 THR A O 1
ATOM 1109 N N . ASP A 1 136 ? 3.505 -10.891 -1.716 1.00 93.19 136 ASP A N 1
ATOM 1110 C CA . ASP A 1 136 ? 3.502 -12.127 -2.511 1.00 93.19 136 ASP A CA 1
ATOM 1111 C C . ASP A 1 136 ? 2.135 -12.403 -3.166 1.00 93.19 136 ASP A C 1
ATOM 1113 O O . ASP A 1 136 ? 2.079 -12.911 -4.287 1.00 93.19 136 ASP A O 1
ATOM 1117 N N . GLN A 1 137 ? 1.033 -12.027 -2.511 1.00 92.50 137 GLN A N 1
ATOM 1118 C CA . GLN A 1 137 ? -0.315 -12.113 -3.085 1.00 92.50 137 GLN A CA 1
ATOM 1119 C C . GLN A 1 137 ? -0.594 -11.014 -4.122 1.00 92.50 137 GLN A C 1
ATOM 1121 O O . GLN A 1 137 ? -1.349 -11.233 -5.069 1.00 92.50 137 GLN A O 1
ATOM 1126 N N . LEU A 1 138 ? 0.015 -9.838 -3.970 1.00 90.31 138 LEU A N 1
ATOM 1127 C CA . LEU A 1 138 ? -0.181 -8.689 -4.852 1.00 90.31 138 LEU A CA 1
ATOM 1128 C C . LEU A 1 138 ? 0.656 -8.773 -6.139 1.00 90.31 138 LEU A C 1
ATOM 1130 O O . LEU A 1 138 ? 0.160 -8.409 -7.208 1.00 90.31 138 LEU A O 1
ATOM 1134 N N . LEU A 1 139 ? 1.893 -9.278 -6.070 1.00 89.94 139 LEU A N 1
ATOM 1135 C CA . LEU A 1 139 ? 2.835 -9.297 -7.200 1.00 89.94 139 LEU A CA 1
ATOM 1136 C C . LEU A 1 139 ? 2.271 -9.927 -8.491 1.00 89.94 139 LEU A C 1
ATOM 1138 O O . LEU A 1 139 ? 2.406 -9.288 -9.538 1.00 89.94 139 LEU A O 1
ATOM 1142 N N . PRO A 1 140 ? 1.570 -11.083 -8.471 1.00 89.56 140 PRO A N 1
ATOM 1143 C CA . PRO A 1 140 ? 1.006 -11.695 -9.683 1.00 89.56 140 PRO A CA 1
ATOM 1144 C C . PRO A 1 140 ? -0.015 -10.816 -10.419 1.00 89.56 140 PRO A C 1
ATOM 1146 O O . PRO A 1 140 ? -0.297 -11.010 -11.604 1.00 89.56 140 PRO A O 1
ATOM 1149 N N . HIS A 1 141 ? -0.609 -9.850 -9.721 1.00 87.38 141 HIS A N 1
ATOM 1150 C CA . HIS A 1 141 ? -1.610 -8.952 -10.286 1.00 87.38 141 HIS A CA 1
ATOM 1151 C C . HIS A 1 141 ? -1.021 -7.679 -10.892 1.00 87.38 141 HIS A C 1
ATOM 1153 O O . HIS A 1 141 ? -1.733 -6.985 -11.630 1.00 87.38 141 HIS A O 1
ATOM 1159 N N . VAL A 1 142 ? 0.239 -7.383 -10.577 1.00 85.19 142 VAL A N 1
ATOM 1160 C CA . VAL A 1 142 ? 0.888 -6.100 -10.856 1.00 85.19 142 VAL A CA 1
ATOM 1161 C C . VAL A 1 142 ? 2.070 -6.262 -11.809 1.00 85.19 142 VAL A C 1
ATOM 1163 O O . VAL A 1 142 ? 2.199 -5.466 -12.736 1.00 85.19 142 VAL A O 1
ATOM 1166 N N . LEU A 1 143 ? 2.880 -7.306 -11.633 1.00 84.62 143 LEU A N 1
ATOM 1167 C CA . LEU A 1 143 ? 4.047 -7.567 -12.471 1.00 84.62 143 LEU A CA 1
ATOM 1168 C C . LEU A 1 143 ? 3.686 -8.192 -13.827 1.00 84.62 143 LEU A C 1
ATOM 1170 O O . LEU A 1 143 ? 2.590 -8.732 -14.039 1.00 84.62 143 LEU A O 1
ATOM 1174 N N . LEU A 1 144 ? 4.645 -8.123 -14.750 1.00 81.44 144 LEU A N 1
ATOM 1175 C CA . LEU A 1 144 ? 4.613 -8.862 -16.007 1.00 81.44 144 LEU A CA 1
ATOM 1176 C C . LEU A 1 144 ? 4.736 -10.370 -15.728 1.00 81.44 144 LEU A C 1
ATOM 1178 O O . LEU A 1 144 ? 5.452 -10.771 -14.809 1.00 81.44 144 LEU A O 1
ATOM 1182 N N . PRO A 1 145 ? 4.095 -11.235 -16.538 1.00 80.38 145 PRO A N 1
ATOM 1183 C CA . PRO A 1 145 ? 4.218 -12.682 -16.373 1.00 80.38 145 PRO A CA 1
ATOM 1184 C C . PRO A 1 145 ? 5.666 -13.187 -16.422 1.00 80.38 145 PRO A C 1
ATOM 1186 O O . PRO A 1 145 ? 5.990 -14.126 -15.703 1.00 80.38 145 PRO A O 1
ATOM 1189 N N . ALA A 1 146 ? 6.527 -12.560 -17.232 1.00 80.75 146 ALA A N 1
ATOM 1190 C CA . ALA A 1 146 ? 7.947 -12.901 -17.327 1.00 80.75 146 ALA A CA 1
ATOM 1191 C C . ALA A 1 146 ? 8.696 -12.605 -16.014 1.00 80.75 146 ALA A C 1
ATOM 1193 O O . ALA A 1 146 ? 9.372 -13.479 -15.474 1.00 80.75 146 ALA A O 1
ATOM 1194 N N . ASP A 1 147 ? 8.490 -11.420 -15.437 1.00 80.31 147 ASP A N 1
ATOM 1195 C CA . ASP A 1 147 ? 9.145 -11.002 -14.190 1.00 80.31 147 ASP A CA 1
ATOM 1196 C C . ASP A 1 147 ? 8.659 -11.814 -12.986 1.00 80.31 147 ASP A C 1
ATOM 1198 O O . ASP A 1 147 ? 9.436 -12.143 -12.091 1.00 80.31 147 ASP A O 1
ATOM 1202 N N . CYS A 1 148 ? 7.379 -12.206 -12.980 1.00 80.75 148 CYS A N 1
ATOM 1203 C CA . CYS A 1 148 ? 6.825 -13.099 -11.963 1.00 80.75 148 CYS A CA 1
ATOM 1204 C C . CYS A 1 148 ? 7.478 -14.487 -11.946 1.00 80.75 148 CYS A C 1
ATOM 1206 O O . CYS A 1 148 ? 7.471 -15.137 -10.896 1.00 80.75 148 CYS A O 1
ATOM 1208 N N . GLN A 1 149 ? 7.988 -14.961 -13.087 1.00 85.75 149 GLN A N 1
ATOM 1209 C CA . GLN A 1 149 ? 8.639 -16.269 -13.186 1.00 85.75 149 GLN A CA 1
ATOM 1210 C C . GLN A 1 149 ? 10.071 -16.246 -12.653 1.00 85.75 149 GLN A C 1
ATOM 1212 O O . GLN A 1 149 ? 10.555 -17.287 -12.215 1.00 85.75 149 GLN A O 1
ATOM 1217 N N . SER A 1 150 ? 10.730 -15.083 -12.638 1.00 89.69 150 SER A N 1
ATOM 1218 C CA . SER A 1 150 ? 12.077 -14.931 -12.088 1.00 89.69 150 SER A CA 1
ATOM 1219 C C . SER A 1 150 ? 12.039 -14.873 -10.553 1.00 89.69 150 SER A C 1
ATOM 1221 O O . SER A 1 150 ? 11.550 -13.889 -9.984 1.00 89.69 150 SER A O 1
ATOM 1223 N N . PRO A 1 151 ? 12.575 -15.883 -9.833 1.00 89.00 151 PRO A N 1
ATOM 1224 C CA . PRO A 1 151 ? 12.537 -15.887 -8.372 1.00 89.00 151 PRO A CA 1
ATOM 1225 C C . PRO A 1 151 ? 13.311 -14.711 -7.771 1.00 89.00 151 PRO A C 1
ATOM 1227 O O . PRO A 1 151 ? 12.859 -14.118 -6.795 1.00 89.00 151 PRO A O 1
ATOM 1230 N N . SER A 1 152 ? 14.446 -14.347 -8.376 1.00 89.69 152 SER A N 1
ATOM 1231 C CA . SER A 1 152 ? 15.307 -13.256 -7.913 1.00 89.69 152 SER A CA 1
ATOM 1232 C C . SER A 1 152 ? 14.596 -11.907 -7.985 1.00 89.69 152 SER A C 1
ATOM 1234 O O . SER A 1 152 ? 14.569 -11.180 -6.994 1.00 89.69 152 SER A O 1
ATOM 1236 N N . VAL A 1 153 ? 13.956 -11.607 -9.121 1.00 86.69 153 VAL A N 1
ATOM 1237 C CA . VAL A 1 153 ? 13.192 -10.363 -9.310 1.00 86.69 153 VAL A CA 1
ATOM 1238 C C . VAL A 1 153 ? 12.020 -10.318 -8.335 1.00 86.69 153 VAL A C 1
ATOM 1240 O O . VAL A 1 153 ? 11.828 -9.321 -7.640 1.00 86.69 153 VAL A O 1
ATOM 1243 N N . ARG A 1 154 ? 11.281 -11.425 -8.196 1.00 88.69 154 ARG A N 1
ATOM 1244 C CA . ARG A 1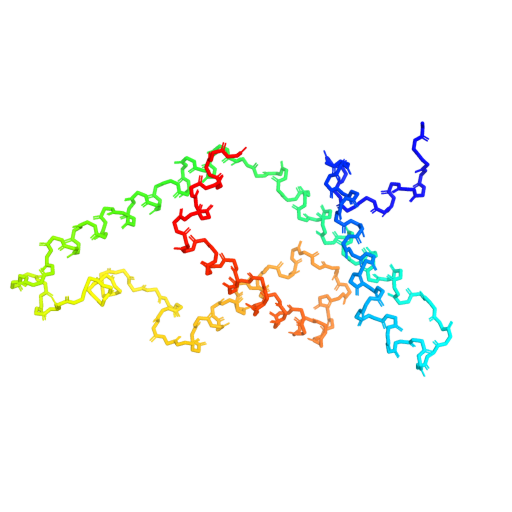 154 ? 10.154 -11.507 -7.260 1.00 88.69 154 ARG A CA 1
ATOM 1245 C C . ARG A 1 154 ? 10.580 -11.253 -5.813 1.00 88.69 154 ARG A C 1
ATOM 1247 O O . ARG A 1 154 ? 9.912 -10.494 -5.116 1.00 88.69 154 ARG A O 1
ATOM 1254 N N . TYR A 1 155 ? 11.673 -11.866 -5.356 1.00 91.75 155 TYR A N 1
ATOM 1255 C CA . TYR A 1 155 ? 12.166 -11.663 -3.993 1.00 91.75 155 TYR A CA 1
ATOM 1256 C C . TYR A 1 155 ? 12.682 -10.247 -3.772 1.00 91.75 155 TYR A C 1
ATOM 1258 O O . TYR A 1 155 ? 12.345 -9.650 -2.752 1.00 91.75 155 TYR A O 1
ATOM 1266 N N . LEU A 1 156 ? 13.425 -9.689 -4.729 1.00 90.62 156 LEU A N 1
ATOM 1267 C CA . LEU A 1 156 ? 13.915 -8.318 -4.643 1.00 90.62 156 LEU A CA 1
ATOM 1268 C C . LEU A 1 156 ? 12.753 -7.326 -4.518 1.00 90.62 156 LEU A C 1
ATOM 1270 O O . LEU A 1 156 ? 12.701 -6.552 -3.563 1.00 90.62 156 LEU A O 1
ATOM 1274 N N . ILE A 1 157 ? 11.778 -7.403 -5.429 1.00 89.50 157 ILE A N 1
ATOM 1275 C CA . ILE A 1 157 ? 10.609 -6.515 -5.411 1.00 89.50 157 ILE A CA 1
ATOM 1276 C C . ILE A 1 157 ? 9.805 -6.722 -4.127 1.00 89.50 157 ILE A C 1
ATOM 1278 O O . ILE A 1 157 ? 9.344 -5.748 -3.535 1.00 89.50 157 ILE A O 1
ATOM 1282 N N . ARG A 1 158 ? 9.669 -7.964 -3.647 1.00 93.75 158 ARG A N 1
ATOM 1283 C CA . ARG A 1 158 ? 8.977 -8.230 -2.385 1.00 93.75 158 ARG A CA 1
ATOM 1284 C C . ARG A 1 158 ? 9.622 -7.508 -1.209 1.00 93.75 158 ARG A C 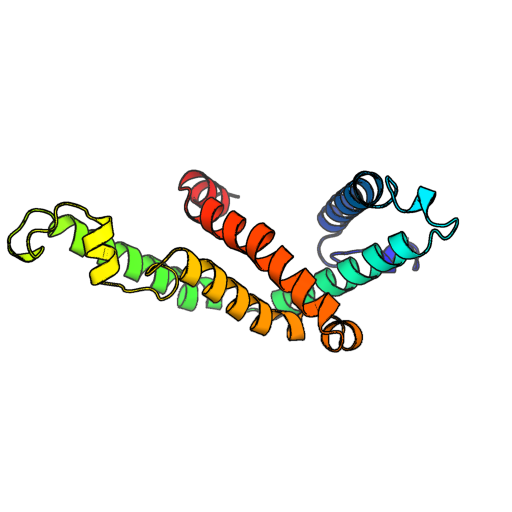1
ATOM 1286 O O . ARG A 1 158 ? 8.900 -6.908 -0.414 1.00 93.75 158 ARG A O 1
ATOM 1293 N N . GLU A 1 159 ? 10.944 -7.577 -1.078 1.00 94.00 159 GLU A N 1
ATOM 1294 C CA . GLU A 1 159 ? 11.648 -6.914 0.024 1.00 94.00 159 GLU A CA 1
ATOM 1295 C C . GLU A 1 159 ? 11.590 -5.388 -0.102 1.00 94.00 159 GLU A C 1
ATOM 1297 O O . GLU A 1 159 ? 11.393 -4.710 0.907 1.00 94.00 159 GLU A O 1
ATOM 1302 N N . VAL A 1 160 ? 11.680 -4.853 -1.324 1.00 90.69 160 VAL A N 1
ATOM 1303 C CA . VAL A 1 160 ? 11.519 -3.416 -1.597 1.00 90.69 160 VAL A CA 1
ATOM 1304 C C . VAL A 1 160 ? 10.122 -2.945 -1.198 1.00 90.69 160 VAL A C 1
ATOM 1306 O O . VAL A 1 160 ? 9.985 -2.047 -0.373 1.00 90.69 160 VAL A O 1
ATOM 1309 N N . VAL A 1 161 ? 9.071 -3.583 -1.711 1.00 90.19 161 VAL A N 1
ATOM 1310 C CA . VAL A 1 161 ? 7.682 -3.202 -1.414 1.00 90.19 161 VAL A CA 1
ATOM 1311 C C . VAL A 1 161 ? 7.368 -3.393 0.071 1.00 90.19 161 VAL A C 1
ATOM 1313 O O . VAL A 1 161 ? 6.733 -2.539 0.680 1.00 90.19 161 VAL A O 1
ATOM 1316 N N . THR A 1 162 ? 7.865 -4.460 0.697 1.00 92.88 162 THR A N 1
ATOM 1317 C CA . THR A 1 162 ? 7.673 -4.687 2.136 1.00 92.88 162 THR A CA 1
ATOM 1318 C C . THR A 1 162 ? 8.288 -3.583 2.987 1.00 92.88 162 THR A C 1
ATOM 1320 O O . THR A 1 162 ? 7.616 -3.059 3.871 1.00 92.88 162 THR A O 1
ATOM 1323 N N . ASN A 1 163 ? 9.552 -3.233 2.749 1.00 91.50 163 ASN A N 1
ATOM 1324 C CA . ASN A 1 163 ? 10.263 -2.328 3.649 1.00 91.50 163 ASN A CA 1
ATOM 1325 C C . ASN A 1 163 ? 10.087 -0.849 3.297 1.00 91.50 163 ASN A C 1
ATOM 1327 O O . ASN A 1 163 ? 10.137 -0.021 4.196 1.00 91.50 163 ASN A O 1
ATOM 1331 N N . ILE A 1 164 ? 9.881 -0.520 2.021 1.00 90.88 164 ILE A N 1
ATOM 1332 C CA . ILE A 1 164 ? 9.806 0.870 1.551 1.00 90.88 164 ILE A CA 1
ATOM 1333 C C . ILE A 1 164 ? 8.360 1.316 1.343 1.00 90.88 164 ILE A C 1
ATOM 1335 O O . ILE A 1 164 ? 8.054 2.485 1.545 1.00 90.88 164 ILE A O 1
ATOM 1339 N N . VAL A 1 165 ? 7.459 0.417 0.940 1.00 90.50 165 VAL A N 1
ATOM 1340 C CA . VAL A 1 165 ? 6.065 0.799 0.675 1.00 90.50 165 VAL A CA 1
ATOM 1341 C C . VAL A 1 165 ? 5.195 0.494 1.882 1.00 90.50 165 VAL A C 1
ATOM 1343 O O . VAL A 1 165 ? 4.640 1.417 2.459 1.00 90.50 165 VAL A O 1
ATOM 1346 N N . TRP A 1 166 ? 5.088 -0.770 2.299 1.00 93.06 166 TRP A N 1
ATOM 1347 C CA . TRP A 1 166 ? 4.136 -1.151 3.346 1.00 93.06 166 TRP A CA 1
ATOM 1348 C C . TRP A 1 166 ? 4.443 -0.533 4.706 1.00 93.06 166 TRP A C 1
ATOM 1350 O O . TRP A 1 166 ? 3.535 0.034 5.301 1.00 93.06 166 TRP A O 1
ATOM 1360 N N . LYS A 1 167 ? 5.696 -0.605 5.174 1.00 91.31 167 LYS A N 1
ATOM 1361 C CA . LYS A 1 167 ? 6.083 -0.024 6.471 1.00 91.31 167 LYS A CA 1
ATOM 1362 C C . LYS A 1 167 ? 5.838 1.481 6.512 1.00 91.31 167 LYS A C 1
ATOM 1364 O O . LYS A 1 167 ? 5.017 1.933 7.294 1.00 91.31 167 LYS A O 1
ATOM 1369 N N . ASN A 1 168 ? 6.427 2.219 5.569 1.00 91.38 168 ASN A N 1
ATOM 1370 C CA . ASN A 1 168 ? 6.240 3.669 5.484 1.00 91.38 168 ASN A CA 1
ATOM 1371 C C . ASN A 1 168 ? 4.765 4.064 5.314 1.00 91.38 168 ASN A C 1
ATOM 1373 O O . ASN A 1 168 ? 4.342 5.077 5.856 1.00 91.38 168 ASN A O 1
ATOM 1377 N N . LEU A 1 169 ? 3.972 3.281 4.573 1.00 90.50 169 LEU A N 1
ATOM 1378 C CA . LEU A 1 169 ? 2.543 3.544 4.414 1.00 90.50 169 LEU A CA 1
ATOM 1379 C C . LEU A 1 169 ? 1.781 3.348 5.726 1.00 90.50 169 LEU A C 1
ATOM 1381 O O . LEU A 1 169 ? 0.930 4.168 6.049 1.00 90.50 169 LEU A O 1
ATOM 1385 N N . VAL A 1 170 ? 2.048 2.266 6.459 1.00 91.31 170 VAL A N 1
ATOM 1386 C CA . VAL A 1 170 ? 1.386 2.001 7.743 1.00 91.31 170 VAL A CA 1
ATOM 1387 C C . VAL A 1 170 ? 1.798 3.033 8.784 1.00 91.31 170 VAL A C 1
ATOM 1389 O O . VAL A 1 170 ? 0.921 3.555 9.467 1.00 91.31 170 VAL A O 1
ATOM 1392 N N . ASP A 1 171 ? 3.080 3.389 8.850 1.00 91.06 171 ASP A N 1
ATOM 1393 C CA . ASP A 1 171 ? 3.577 4.431 9.751 1.00 91.06 171 ASP A CA 1
ATOM 1394 C C . ASP A 1 171 ? 2.904 5.776 9.443 1.00 91.06 171 ASP A C 1
ATOM 1396 O O . ASP A 1 171 ? 2.309 6.388 10.327 1.00 91.06 171 ASP A O 1
ATOM 1400 N N . ALA A 1 172 ? 2.875 6.178 8.167 1.00 89.38 172 ALA A N 1
ATOM 1401 C CA . ALA A 1 172 ? 2.217 7.412 7.744 1.00 89.38 172 ALA A CA 1
ATOM 1402 C C . ALA A 1 172 ? 0.706 7.399 8.034 1.00 89.38 172 ALA A C 1
ATOM 1404 O O . ALA A 1 172 ? 0.163 8.373 8.538 1.00 89.38 172 ALA A O 1
ATOM 1405 N N . LEU A 1 173 ? 0.001 6.295 7.764 1.00 87.94 173 LEU A N 1
ATOM 1406 C CA . LEU A 1 173 ? -1.436 6.187 8.060 1.00 87.94 173 LEU A CA 1
ATOM 1407 C C . LEU A 1 173 ? -1.743 6.098 9.561 1.00 87.94 173 LEU A C 1
ATOM 1409 O O . LEU A 1 173 ? -2.893 6.301 9.953 1.00 87.94 173 LEU A O 1
ATOM 1413 N N . SER A 1 174 ? -0.744 5.797 10.389 1.00 87.50 174 SER A N 1
ATOM 1414 C CA . SER A 1 174 ? -0.873 5.803 11.848 1.00 87.50 174 SER A CA 1
ATOM 1415 C C . SER A 1 174 ? -0.748 7.214 12.430 1.00 87.50 174 SER A C 1
ATOM 1417 O O . SER A 1 174 ? -1.160 7.443 13.568 1.00 87.50 174 SER A O 1
ATOM 1419 N N . GLU A 1 175 ? -0.228 8.178 11.665 1.00 90.62 175 GLU A N 1
ATOM 1420 C CA . GLU A 1 175 ? -0.136 9.572 12.087 1.00 90.62 175 GLU A CA 1
ATOM 1421 C C . GLU A 1 175 ? -1.483 10.302 11.910 1.00 90.62 175 GLU A C 1
ATOM 1423 O O . GLU A 1 175 ? -2.008 10.406 10.794 1.00 90.62 175 GLU A O 1
ATOM 1428 N N . PRO A 1 176 ? -2.053 10.894 12.982 1.00 85.38 176 PRO A N 1
ATOM 1429 C CA . PRO A 1 176 ? -3.337 11.593 12.898 1.00 85.38 176 PRO A CA 1
ATOM 1430 C C . PRO A 1 176 ? -3.346 12.753 11.897 1.00 85.38 176 PRO A C 1
ATOM 1432 O O . PRO A 1 176 ? -4.375 13.027 11.281 1.00 85.38 176 PRO A O 1
ATOM 1435 N N . ALA A 1 177 ? -2.205 13.433 11.731 1.00 87.31 177 ALA A N 1
ATOM 1436 C CA . ALA A 1 177 ? -2.058 14.540 10.790 1.00 87.31 177 ALA A CA 1
ATOM 1437 C C . ALA A 1 177 ? -2.247 14.070 9.342 1.00 87.31 177 ALA A C 1
ATOM 1439 O O . ALA A 1 177 ? -3.034 14.660 8.605 1.00 87.31 177 ALA A O 1
ATOM 1440 N N . THR A 1 178 ? -1.610 12.961 8.964 1.00 87.00 178 THR A N 1
ATOM 1441 C CA . THR A 1 178 ? -1.729 12.375 7.625 1.00 87.00 178 THR A CA 1
ATOM 1442 C C . THR A 1 178 ? -3.161 11.941 7.329 1.00 87.00 178 THR A C 1
ATOM 1444 O O . THR A 1 178 ? -3.668 12.189 6.236 1.00 87.00 178 THR A O 1
ATOM 1447 N N . VAL A 1 179 ? -3.851 11.339 8.304 1.00 82.88 179 VAL A N 1
ATOM 1448 C CA . VAL A 1 179 ? -5.265 10.958 8.148 1.00 82.88 179 VAL A CA 1
ATOM 1449 C C . VAL A 1 179 ? -6.154 12.190 7.973 1.00 82.88 179 VAL A C 1
ATOM 1451 O O . VAL A 1 179 ? -7.036 12.197 7.115 1.00 82.88 179 VAL A O 1
ATOM 1454 N N . TYR A 1 180 ? -5.923 13.243 8.758 1.00 86.06 180 TYR A N 1
ATOM 1455 C CA . TYR A 1 180 ? -6.674 14.493 8.659 1.00 86.06 180 TYR A CA 1
ATOM 1456 C C . TYR A 1 180 ? -6.497 15.162 7.288 1.00 86.06 180 TYR A C 1
ATOM 1458 O O . TYR A 1 180 ? -7.486 15.528 6.649 1.00 86.06 180 TYR A O 1
ATOM 1466 N N . GLU A 1 181 ? -5.257 15.262 6.806 1.00 88.31 181 GLU A N 1
ATOM 1467 C CA . GLU A 1 181 ? -4.952 15.790 5.473 1.00 88.31 181 GLU A CA 1
ATOM 1468 C C . GLU A 1 181 ? -5.617 14.956 4.372 1.00 88.31 181 GLU A C 1
ATOM 1470 O O . GLU A 1 181 ? -6.232 15.513 3.460 1.00 88.31 181 GLU A O 1
ATOM 1475 N N . ALA A 1 182 ? -5.585 13.627 4.487 1.00 81.62 182 ALA A N 1
ATOM 1476 C CA . ALA A 1 182 ? -6.194 12.730 3.508 1.00 81.62 182 ALA A CA 1
ATOM 1477 C C . ALA A 1 182 ? -7.727 12.860 3.405 1.00 81.62 182 ALA A C 1
ATOM 1479 O O . ALA A 1 182 ? -8.289 12.519 2.368 1.00 81.62 182 ALA A O 1
ATOM 1480 N N . ILE A 1 183 ? -8.411 13.324 4.457 1.00 79.00 183 ILE A N 1
ATOM 1481 C CA . ILE A 1 183 ? -9.875 13.503 4.461 1.00 79.00 183 ILE A CA 1
ATOM 1482 C C . ILE A 1 183 ? -10.290 14.847 3.845 1.00 79.00 183 ILE A C 1
ATOM 1484 O O . ILE A 1 183 ? -11.379 14.954 3.282 1.00 79.00 183 ILE A O 1
ATOM 1488 N N . ILE A 1 184 ? -9.462 15.882 3.993 1.00 80.88 184 ILE A N 1
ATOM 1489 C CA . ILE A 1 184 ? -9.817 17.259 3.611 1.00 80.88 184 ILE A CA 1
ATOM 1490 C C . ILE A 1 184 ? -9.448 17.583 2.160 1.00 80.88 184 ILE A C 1
ATOM 1492 O O . ILE A 1 184 ? -10.043 18.495 1.580 1.00 80.88 184 ILE A O 1
ATOM 1496 N N . THR A 1 185 ? -8.489 16.853 1.589 1.00 55.00 185 THR A N 1
ATOM 1497 C CA . THR A 1 185 ? -7.968 17.073 0.229 1.00 55.00 185 THR A CA 1
ATOM 1498 C C . THR A 1 185 ? -8.721 16.251 -0.813 1.00 55.00 185 THR A C 1
ATOM 1500 O O . THR A 1 185 ? -9.021 16.809 -1.894 1.00 55.00 185 THR A O 1
#

Solvent-accessible surface area (backbone atoms only — not comparable to full-atom values): 10416 Å² total; per-residue (Å²): 134,86,53,81,71,58,63,72,65,42,29,34,82,92,39,61,72,61,17,49,56,52,45,53,51,49,52,51,48,42,53,67,74,40,53,71,56,46,60,82,75,40,93,75,69,60,67,62,56,49,51,53,52,52,52,28,48,30,40,43,41,48,50,58,51,60,72,71,51,60,60,68,56,46,43,65,73,48,48,49,53,52,53,51,51,52,52,52,50,48,53,57,37,52,74,25,43,72,34,82,87,32,76,75,31,80,45,50,65,65,49,36,43,73,73,58,74,50,80,38,75,78,39,80,70,34,32,57,50,45,40,37,52,54,38,66,67,46,45,79,73,41,53,56,75,72,52,63,68,36,66,67,56,43,52,51,51,33,52,47,44,29,62,62,44,50,47,51,50,52,55,46,66,68,35,68,65,52,48,53,52,68,72,76,110

Radius of gyration: 21.71 Å; Cα contacts (8 Å, |Δi|>4): 119; chains: 1; bounding box: 50×34×69 Å

Secondary structure (DSSP, 8-state):
---TTHHHH-S-TT-HHHHHHHHHHHHHHHHHHTHHHHTTT-S--HHHHHHHHHHHHHHHHHHHHHTTS-HHHIIIIIIHHHHHHHHHHHHHHHHHTTSGGGTT---HHHHHHHHS--TTTS-HHHHHHHHHHHHHHHHHHHS-HHHHH-HHHHHHHHHHIIIIIIHHHHHHHHSHHHHHHHHH-

InterPro domains:
  IPR003114 Phox-associated domain [PF02194] (16-184)
  IPR003114 Phox-associated domain [PS51207] (15-185)
  IPR003114 Phox-associated domain [SM00313] (15-185)

Mean predicted aligned error: 7.81 Å

Sequence (185 aa):
MVNRSDRRLLLLPSRPALSESLAQVLDLVTRDFVHSWYHDLTDDHDFANEIHAAVSHVCRRLEARARRIDWPDLLFHGVLPVVKAHLQDYHQVTAKVGTDYGGGQHSADDLFHRFQPHPALDMPLNETRYFRRLTDQLLPHVLLPADCQSPSVRYLIREVVTNIVWKNLVDALSEPATVYEAIIT